Protein AF-A0A6C0CWJ9-F1 (afdb_monomer_lite)

Radius of gyration: 70.92 Å; chains: 1; bounding box: 105×74×209 Å

Structure (mmCIF, N/CA/C/O backbone):
data_AF-A0A6C0CWJ9-F1
#
_entry.id   AF-A0A6C0CWJ9-F1
#
loop_
_atom_site.group_PDB
_atom_site.id
_atom_site.type_symbol
_atom_site.label_atom_id
_atom_site.label_alt_id
_atom_site.label_comp_id
_atom_site.label_asym_id
_atom_site.label_entity_id
_atom_site.label_seq_id
_atom_site.pdbx_PDB_ins_code
_atom_site.Cartn_x
_atom_site.Cartn_y
_atom_site.Cartn_z
_atom_site.occupancy
_atom_site.B_iso_or_equiv
_atom_site.auth_seq_id
_atom_site.auth_comp_id
_atom_site.auth_asym_id
_atom_site.auth_atom_id
_atom_site.pdbx_PDB_model_num
ATOM 1 N N . MET A 1 1 ? -41.988 -23.505 119.953 1.00 40.78 1 MET A N 1
ATOM 2 C CA . MET A 1 1 ? -42.094 -24.886 119.444 1.00 40.78 1 MET A CA 1
ATOM 3 C C . MET A 1 1 ? -41.126 -25.012 118.286 1.00 40.78 1 MET A C 1
ATOM 5 O O . MET A 1 1 ? -41.403 -24.506 117.210 1.00 40.78 1 MET A O 1
ATOM 9 N N . MET A 1 2 ? -39.940 -25.552 118.567 1.00 40.56 2 MET A N 1
ATOM 10 C CA . MET A 1 2 ? -38.937 -25.873 117.555 1.00 40.56 2 MET A CA 1
ATOM 11 C C . MET A 1 2 ? -39.367 -27.177 116.885 1.00 40.56 2 MET A C 1
ATOM 13 O O . MET A 1 2 ? -39.482 -28.200 117.555 1.00 40.56 2 MET A O 1
ATOM 17 N N . SER A 1 3 ? -39.649 -27.116 115.588 1.00 46.84 3 SER A N 1
ATOM 18 C CA . SER A 1 3 ? -39.813 -28.294 114.745 1.00 46.84 3 SER A CA 1
ATOM 19 C C . SER A 1 3 ? -38.454 -28.600 114.134 1.00 46.84 3 SER A C 1
ATOM 21 O O . SER A 1 3 ? -37.963 -27.831 113.310 1.00 46.84 3 SER A O 1
ATOM 23 N N . ASN A 1 4 ? -37.853 -29.699 114.586 1.00 51.69 4 ASN A N 1
ATOM 24 C CA . ASN A 1 4 ? -36.705 -30.341 113.959 1.00 51.69 4 ASN A CA 1
ATOM 25 C C . ASN A 1 4 ? -37.014 -30.592 112.479 1.00 51.69 4 ASN A C 1
ATOM 27 O O . ASN A 1 4 ? -37.866 -31.422 112.167 1.00 51.69 4 ASN A O 1
ATOM 31 N N . VAL A 1 5 ? -36.321 -29.890 111.586 1.00 53.41 5 VAL A N 1
ATOM 32 C CA . VAL A 1 5 ? -36.228 -30.288 110.180 1.00 53.41 5 VAL A CA 1
ATOM 33 C C . VAL A 1 5 ? -35.023 -31.210 110.057 1.00 53.41 5 VAL A C 1
ATOM 35 O O . VAL A 1 5 ? -33.922 -30.907 110.515 1.00 53.41 5 VAL A O 1
ATOM 38 N N . ASN A 1 6 ? -35.315 -32.388 109.525 1.00 50.78 6 ASN A N 1
ATOM 39 C CA . ASN A 1 6 ? -34.470 -33.563 109.445 1.00 50.78 6 ASN A CA 1
ATOM 40 C C . ASN A 1 6 ? -33.263 -33.292 108.535 1.00 50.78 6 ASN A C 1
ATOM 42 O O . ASN A 1 6 ? -33.420 -33.006 107.351 1.00 50.78 6 ASN A O 1
ATOM 46 N N . LEU A 1 7 ? -32.047 -33.438 109.066 1.00 48.44 7 LEU A N 1
ATOM 47 C CA . LEU A 1 7 ? -30.792 -33.295 108.314 1.00 48.44 7 LEU A CA 1
ATOM 48 C C . LEU A 1 7 ? -30.618 -34.373 107.217 1.00 48.44 7 LEU A C 1
ATOM 50 O O . LEU A 1 7 ? -29.673 -34.319 106.437 1.00 48.44 7 LEU A O 1
ATOM 54 N N . THR A 1 8 ? -31.519 -35.356 107.161 1.00 52.19 8 THR A N 1
ATOM 55 C CA . THR A 1 8 ? -31.552 -36.439 106.173 1.00 52.19 8 THR A CA 1
ATOM 56 C C . THR A 1 8 ? -32.168 -36.035 104.831 1.00 52.19 8 THR A C 1
ATOM 58 O O . THR A 1 8 ? -31.840 -36.655 103.831 1.00 52.19 8 THR A O 1
ATOM 61 N N . GLU A 1 9 ? -32.989 -34.981 104.769 1.00 52.16 9 GLU A N 1
ATOM 62 C CA . GLU A 1 9 ? -33.701 -34.584 103.536 1.00 52.16 9 GLU A CA 1
ATOM 63 C C . GLU A 1 9 ? -32.818 -33.751 102.580 1.00 52.16 9 GLU A C 1
ATOM 65 O O . GLU A 1 9 ? -32.933 -33.853 101.366 1.00 52.16 9 GLU A O 1
ATOM 70 N N . LEU A 1 10 ? -31.849 -32.992 103.110 1.00 50.62 10 LEU A N 1
ATOM 71 C CA . LEU A 1 10 ? -30.916 -32.178 102.307 1.00 50.62 10 LEU A CA 1
ATOM 72 C C . LEU A 1 10 ? -29.724 -32.969 101.741 1.00 50.62 10 LEU A C 1
ATOM 74 O O . LEU A 1 10 ? -29.036 -32.490 100.838 1.00 50.62 10 LEU A O 1
ATOM 78 N N . LEU A 1 11 ? -29.451 -34.162 102.279 1.00 51.81 11 LEU A N 1
ATOM 79 C CA . LEU A 1 11 ? -28.431 -35.069 101.743 1.00 51.81 11 LEU A CA 1
ATOM 80 C C . LEU A 1 11 ? -28.966 -35.883 100.553 1.00 51.81 11 LEU A C 1
ATOM 82 O O . LEU A 1 11 ? -28.186 -36.184 99.653 1.00 51.81 11 LEU A O 1
ATOM 86 N N . ASP A 1 12 ? -30.272 -36.165 100.507 1.00 54.12 12 ASP A N 1
ATOM 87 C CA . ASP A 1 12 ? -30.903 -36.935 99.425 1.00 54.12 12 ASP A CA 1
ATOM 88 C C . ASP A 1 12 ? -31.039 -36.131 98.117 1.00 54.12 12 ASP A C 1
ATOM 90 O O . ASP A 1 12 ? -30.756 -36.665 97.043 1.00 54.12 12 ASP A O 1
ATOM 94 N N . ASP A 1 13 ? -31.364 -34.834 98.167 1.00 56.38 13 ASP A N 1
ATOM 95 C CA . ASP A 1 13 ? -31.550 -34.018 96.950 1.00 56.38 13 ASP A CA 1
ATOM 96 C C . ASP A 1 13 ? -30.243 -33.787 96.166 1.00 56.38 13 ASP A C 1
ATOM 98 O O . ASP A 1 13 ? -30.223 -33.881 94.940 1.00 56.38 13 ASP A O 1
ATOM 102 N N . ASN A 1 14 ? -29.114 -33.552 96.847 1.00 62.62 14 ASN A N 1
ATOM 103 C CA . ASN A 1 14 ? -27.813 -33.346 96.187 1.00 62.62 14 ASN A CA 1
ATOM 104 C C . ASN A 1 14 ? -27.261 -34.652 95.585 1.00 62.62 14 ASN A C 1
ATOM 106 O O . ASN A 1 14 ? -26.639 -34.643 94.522 1.00 62.62 14 ASN A O 1
ATOM 110 N N . ILE A 1 15 ? -27.519 -35.789 96.239 1.00 64.69 15 ILE A N 1
ATOM 111 C CA . ILE A 1 15 ? -27.169 -37.106 95.697 1.00 64.69 15 ILE A CA 1
ATOM 112 C C . ILE A 1 15 ? -28.046 -37.410 94.479 1.00 64.69 15 ILE A C 1
ATOM 114 O O . ILE A 1 15 ? -27.528 -37.873 93.468 1.00 64.69 15 ILE A O 1
ATOM 118 N N . THR A 1 16 ? -29.337 -37.080 94.521 1.00 69.56 16 THR A N 1
ATOM 119 C CA . THR A 1 16 ? -30.268 -37.312 93.408 1.00 69.56 16 THR A CA 1
ATOM 120 C C . THR A 1 16 ? -29.918 -36.469 92.177 1.00 69.56 16 THR A C 1
ATOM 122 O O . THR A 1 16 ? -29.904 -36.990 91.065 1.00 69.56 16 THR A O 1
ATOM 125 N N . ASP A 1 17 ? -29.530 -35.203 92.351 1.00 74.56 17 ASP A N 1
ATOM 126 C CA . ASP A 1 17 ? -29.134 -34.320 91.243 1.00 74.56 17 ASP A CA 1
ATOM 127 C C . ASP A 1 17 ? -27.783 -34.720 90.617 1.00 74.56 17 ASP A C 1
ATOM 129 O O . ASP A 1 17 ? -27.596 -34.658 89.397 1.00 74.56 17 ASP A O 1
ATOM 133 N N . GLN A 1 18 ? -26.839 -35.198 91.436 1.00 71.69 18 GLN A N 1
ATOM 134 C CA . GLN A 1 18 ? -25.583 -35.776 90.947 1.00 71.69 18 GLN A CA 1
ATOM 135 C C . GLN A 1 18 ? -25.804 -37.113 90.239 1.00 71.69 18 GLN A C 1
ATOM 137 O O . GLN A 1 18 ? -25.175 -37.361 89.213 1.00 71.69 18 GLN A O 1
ATOM 142 N N . VAL A 1 19 ? -26.717 -37.949 90.738 1.00 74.12 19 VAL A N 1
ATOM 143 C CA . VAL A 1 19 ? -27.118 -39.207 90.094 1.00 74.12 19 VAL A CA 1
ATOM 144 C C . VAL A 1 19 ? -27.840 -38.936 88.774 1.00 74.12 19 VAL A C 1
ATOM 146 O O . VAL A 1 19 ? -27.573 -39.638 87.805 1.00 74.12 19 VAL A O 1
ATOM 149 N N . ASN A 1 20 ? -28.661 -37.888 88.682 1.00 78.12 20 ASN A N 1
ATOM 150 C CA . ASN A 1 20 ? -29.329 -37.492 87.440 1.00 78.12 20 ASN A CA 1
ATOM 151 C C . ASN A 1 20 ? -28.342 -36.937 86.404 1.00 78.12 20 ASN A C 1
ATOM 153 O O . ASN A 1 20 ? -28.367 -37.370 85.255 1.00 78.12 20 ASN A O 1
ATOM 157 N N . LYS A 1 21 ? -27.406 -36.062 86.800 1.00 79.56 21 LYS A N 1
ATOM 158 C CA . LYS A 1 21 ? -26.328 -35.597 85.906 1.00 79.56 21 LYS A CA 1
ATOM 159 C C . LYS A 1 21 ? -25.403 -36.727 85.466 1.00 79.56 21 LYS A C 1
ATOM 161 O O . LYS A 1 21 ? -25.004 -36.770 84.305 1.00 79.56 21 LYS A O 1
ATOM 166 N N . LEU A 1 22 ? -25.065 -37.644 86.372 1.00 75.88 22 LEU A N 1
ATOM 167 C CA . LEU A 1 22 ? -24.271 -38.824 86.042 1.00 75.88 22 LEU A CA 1
ATOM 168 C C . LEU A 1 22 ? -25.053 -39.752 85.107 1.00 75.88 22 LEU A C 1
ATOM 170 O O . LEU A 1 22 ? -24.473 -40.263 84.158 1.00 75.88 22 LEU A O 1
ATOM 174 N N . ALA A 1 23 ? -26.360 -39.926 85.312 1.00 73.69 23 ALA A N 1
ATOM 175 C CA . ALA A 1 23 ? -27.223 -40.696 84.423 1.00 73.69 23 ALA A CA 1
ATOM 176 C C . ALA A 1 23 ? -27.336 -40.052 83.034 1.00 73.69 23 ALA A C 1
ATOM 178 O O . ALA A 1 23 ? -27.263 -40.768 82.043 1.00 73.69 23 ALA A O 1
ATOM 179 N N . GLU A 1 24 ? -27.441 -38.726 82.924 1.00 80.25 24 GLU A N 1
ATOM 180 C CA . GLU A 1 24 ? -27.426 -38.014 81.637 1.00 80.25 24 GLU A CA 1
ATOM 181 C C . GLU A 1 24 ? -26.080 -38.148 80.917 1.00 80.25 24 GLU A C 1
ATOM 183 O O . GLU A 1 24 ? -26.056 -38.450 79.725 1.00 80.25 24 GLU A O 1
ATOM 188 N N . GLN A 1 25 ? -24.962 -37.999 81.630 1.00 79.81 25 GLN A N 1
ATOM 189 C CA . GLN A 1 25 ? -23.620 -38.179 81.064 1.00 79.81 25 GLN A CA 1
ATOM 190 C C . GLN A 1 25 ? -23.346 -39.631 80.663 1.00 79.81 25 GLN A C 1
ATOM 192 O O . GLN A 1 25 ? -22.751 -39.882 79.619 1.00 79.81 25 GLN A O 1
ATOM 197 N N . VAL A 1 26 ? -23.798 -40.600 81.462 1.00 77.81 26 VAL A N 1
ATOM 198 C CA . VAL A 1 26 ? -23.690 -42.031 81.156 1.00 77.81 26 VAL A CA 1
ATOM 199 C C . VAL A 1 26 ? -24.586 -42.382 79.974 1.00 77.81 26 VAL A C 1
ATOM 201 O O . VAL A 1 26 ? -24.133 -43.091 79.085 1.00 77.81 26 VAL A O 1
ATOM 204 N N . ASN A 1 27 ? -25.803 -41.839 79.897 1.00 75.38 27 ASN A N 1
ATOM 205 C CA . ASN A 1 27 ? -26.703 -42.041 78.763 1.00 75.38 27 ASN A CA 1
ATOM 206 C C . ASN A 1 27 ? -26.176 -41.382 77.482 1.00 75.38 27 ASN A C 1
ATOM 208 O O . ASN A 1 27 ? -26.288 -41.991 76.420 1.00 75.38 27 ASN A O 1
ATOM 212 N N . SER A 1 28 ? -25.553 -40.199 77.553 1.00 78.19 28 SER A N 1
ATOM 213 C CA . SER A 1 28 ? -24.919 -39.582 76.380 1.00 78.19 28 SER A CA 1
ATOM 214 C C . SER A 1 28 ? -23.668 -40.355 75.955 1.00 78.19 28 SER A C 1
ATOM 216 O O . SER A 1 28 ? -23.500 -40.632 74.774 1.00 78.19 28 SER A O 1
ATOM 218 N N . ALA A 1 29 ? -22.837 -40.805 76.900 1.00 74.81 29 ALA A N 1
ATOM 219 C CA . ALA A 1 29 ? -21.653 -41.612 76.609 1.00 74.81 29 ALA A CA 1
ATOM 220 C C . ALA A 1 29 ? -22.007 -43.010 76.069 1.00 74.81 29 ALA A C 1
ATOM 222 O O . ALA A 1 29 ? -21.316 -43.522 75.186 1.00 74.81 29 ALA A O 1
ATOM 223 N N . LEU A 1 30 ? -23.092 -43.627 76.555 1.00 72.94 30 LEU A N 1
ATOM 224 C CA . LEU A 1 30 ? -23.648 -44.872 76.015 1.00 72.94 30 LEU A CA 1
ATOM 225 C C . LEU A 1 30 ? -24.247 -44.659 74.628 1.00 72.94 30 LEU A C 1
ATOM 227 O O . LEU A 1 30 ? -24.048 -45.515 73.773 1.00 72.94 30 LEU A O 1
ATOM 231 N N . ALA A 1 31 ? -24.927 -43.538 74.379 1.00 71.00 31 ALA A N 1
ATOM 232 C CA . ALA A 1 31 ? -25.442 -43.197 73.056 1.00 71.00 31 ALA A CA 1
ATOM 233 C C . ALA A 1 31 ? -24.305 -42.963 72.046 1.00 71.00 31 ALA A C 1
ATOM 235 O O . ALA A 1 31 ? -24.347 -43.523 70.952 1.00 71.00 31 ALA A O 1
ATOM 236 N N . ASP A 1 32 ? -23.255 -42.233 72.429 1.00 71.44 32 ASP A N 1
ATOM 237 C CA . ASP A 1 32 ? -22.073 -41.991 71.592 1.00 71.44 32 ASP A CA 1
ATOM 238 C C . ASP A 1 32 ? -21.279 -43.281 71.336 1.00 71.44 32 ASP A C 1
ATOM 240 O O . ASP A 1 32 ? -20.857 -43.553 70.209 1.00 71.44 32 ASP A O 1
ATOM 244 N N . SER A 1 33 ? -21.139 -44.135 72.355 1.00 66.38 33 SER A N 1
ATOM 245 C CA . SER A 1 33 ? -20.480 -45.441 72.224 1.00 66.38 33 SER A CA 1
ATOM 246 C C . SER A 1 33 ? -21.302 -46.407 71.370 1.00 66.38 33 SER A C 1
ATOM 248 O O . SER A 1 33 ? -20.749 -47.073 70.498 1.00 66.38 33 SER A O 1
ATOM 250 N N . ALA A 1 34 ? -22.624 -46.460 71.561 1.00 65.94 34 ALA A N 1
ATOM 251 C CA . ALA A 1 34 ? -23.531 -47.276 70.757 1.00 65.94 34 ALA A CA 1
ATOM 252 C C . ALA A 1 34 ? -23.560 -46.813 69.295 1.00 65.94 34 ALA A C 1
ATOM 254 O O . ALA A 1 34 ? -23.553 -47.660 68.402 1.00 65.94 34 ALA A O 1
ATOM 255 N N . LYS A 1 35 ? -23.519 -45.497 69.040 1.00 65.75 35 LYS A N 1
ATOM 256 C CA . LYS A 1 35 ? -23.424 -44.904 67.697 1.00 65.75 35 LYS A CA 1
ATOM 257 C C . LYS A 1 35 ? -22.083 -45.235 67.032 1.00 65.75 35 LYS A C 1
ATOM 259 O O . LYS A 1 35 ? -22.070 -45.636 65.874 1.00 65.75 35 LYS A O 1
ATOM 264 N N . SER A 1 36 ? -20.973 -45.186 67.771 1.00 61.97 36 SER A N 1
ATOM 265 C CA . SER A 1 36 ? -19.642 -45.588 67.281 1.00 61.97 36 SER A CA 1
ATOM 266 C C . SER A 1 36 ? -19.525 -47.100 67.009 1.00 61.97 36 SER A C 1
ATOM 268 O O . SER A 1 36 ? -18.864 -47.516 66.063 1.00 61.97 36 SER A O 1
ATOM 270 N N . LEU A 1 37 ? -20.222 -47.935 67.789 1.00 63.72 37 LEU A N 1
ATOM 271 C CA . LEU A 1 37 ? -20.277 -49.393 67.604 1.00 63.72 37 LEU A CA 1
ATOM 272 C C . LEU A 1 37 ? -21.208 -49.836 66.459 1.00 63.72 37 LEU A C 1
ATOM 274 O O . LEU A 1 37 ? -20.989 -50.898 65.880 1.00 63.72 37 LEU A O 1
ATOM 278 N N . THR A 1 38 ? -22.234 -49.046 66.120 1.00 69.44 38 THR A N 1
ATOM 279 C CA . THR A 1 38 ? -23.159 -49.330 65.000 1.00 69.44 38 THR A CA 1
ATOM 280 C C . THR A 1 38 ? -22.720 -48.718 63.668 1.00 69.44 38 THR A C 1
ATOM 282 O O . THR A 1 38 ? -23.120 -49.209 62.614 1.00 69.44 38 THR A O 1
ATOM 285 N N . CYS A 1 39 ? -21.879 -47.684 63.693 1.00 69.38 39 CYS A N 1
ATOM 286 C CA . CYS A 1 39 ? -21.414 -46.937 62.525 1.00 69.38 39 CYS A CA 1
ATOM 287 C C . CYS A 1 39 ? -19.887 -47.092 62.397 1.00 69.38 39 CYS A C 1
ATOM 289 O O . CYS A 1 39 ? -19.123 -46.445 63.111 1.00 69.38 39 CYS A O 1
ATOM 291 N N . GLY A 1 40 ? -19.438 -47.977 61.496 1.00 80.75 40 GLY A N 1
ATOM 292 C CA . GLY A 1 40 ? -18.013 -48.201 61.212 1.00 80.75 40 GLY A CA 1
ATOM 293 C C . GLY A 1 40 ? -17.295 -46.975 60.605 1.00 80.75 40 GLY A C 1
ATOM 294 O O . GLY A 1 40 ? -17.936 -45.956 60.340 1.00 80.75 40 GLY A O 1
ATOM 295 N N . PRO A 1 41 ? -15.977 -47.058 60.331 1.00 81.00 41 PRO A N 1
ATOM 296 C CA . PRO A 1 41 ? -15.164 -45.918 59.879 1.00 81.00 41 PRO A CA 1
ATOM 297 C C . PRO A 1 41 ? -15.697 -45.234 58.609 1.00 81.00 41 PRO A C 1
ATOM 299 O O . PRO A 1 41 ? -15.658 -44.009 58.509 1.00 81.00 41 PRO A O 1
ATOM 302 N N . ASP A 1 42 ? -16.278 -45.994 57.679 1.00 82.94 42 ASP A N 1
ATOM 303 C CA . ASP A 1 42 ? -16.886 -45.442 56.461 1.00 82.94 42 ASP A CA 1
ATOM 304 C C . ASP A 1 42 ? -18.148 -44.616 56.751 1.00 82.94 42 ASP A C 1
ATOM 306 O O . ASP A 1 42 ? -18.395 -43.591 56.118 1.00 82.94 42 ASP A O 1
ATOM 310 N N . CYS A 1 43 ? -18.939 -45.036 57.737 1.00 85.25 43 CYS A N 1
ATOM 311 C CA . CYS A 1 43 ? -20.161 -44.351 58.141 1.00 85.25 43 CYS A CA 1
ATOM 312 C C . CYS A 1 43 ? -19.837 -43.034 58.877 1.00 85.25 43 CYS A C 1
ATOM 314 O O . CYS A 1 43 ? -20.433 -42.001 58.575 1.00 85.25 43 CYS A O 1
ATOM 316 N N . GLN A 1 44 ? -18.804 -43.022 59.728 1.00 82.25 44 GLN A N 1
ATOM 317 C CA . GLN A 1 44 ? -18.290 -41.792 60.352 1.00 82.25 44 GLN A CA 1
ATOM 318 C C . GLN A 1 44 ? -17.708 -40.819 59.312 1.00 82.25 44 GLN A C 1
ATOM 320 O O . GLN A 1 44 ? -17.930 -39.609 59.385 1.00 82.25 44 GLN A O 1
ATOM 325 N N . ALA A 1 45 ? -17.004 -41.334 58.297 1.00 86.00 45 ALA A N 1
ATOM 326 C CA . ALA A 1 45 ? -16.516 -40.520 57.186 1.00 86.00 45 ALA A CA 1
ATOM 327 C C . ALA A 1 45 ? -17.668 -39.896 56.377 1.00 86.00 45 ALA A C 1
ATOM 329 O O . ALA A 1 45 ? -17.596 -38.721 56.017 1.00 86.00 45 ALA A O 1
ATOM 330 N N . GLN A 1 46 ? -18.752 -40.639 56.130 1.00 88.06 46 GLN A N 1
ATOM 331 C CA . GLN A 1 46 ? -19.941 -40.111 55.457 1.00 88.06 46 GLN A CA 1
ATOM 332 C C . GLN A 1 46 ? -20.667 -39.043 56.283 1.00 88.06 46 GLN A C 1
ATOM 334 O O . GLN A 1 46 ? -21.050 -38.019 55.718 1.00 88.06 46 GLN A O 1
ATOM 339 N N . GLU A 1 47 ? -20.818 -39.227 57.596 1.00 88.81 47 GLU A N 1
ATOM 340 C CA . GLU A 1 47 ? -21.407 -38.214 58.487 1.00 88.81 47 GLU A CA 1
ATOM 341 C C . GLU A 1 47 ? -20.576 -36.920 58.477 1.00 88.81 47 GLU A C 1
ATOM 343 O O . GLU A 1 47 ? -21.125 -35.824 58.330 1.00 88.81 47 GLU A O 1
ATOM 348 N N . ASN A 1 48 ? -19.245 -37.042 58.507 1.00 90.75 48 ASN A N 1
ATOM 349 C CA . ASN A 1 48 ? -18.334 -35.904 58.373 1.00 90.75 48 ASN A CA 1
ATOM 350 C C . ASN A 1 48 ? -18.474 -35.203 57.013 1.00 90.75 48 ASN A C 1
ATOM 352 O O . ASN A 1 48 ? -18.543 -33.976 56.960 1.00 90.75 48 ASN A O 1
ATOM 356 N N . ILE A 1 49 ? -18.566 -35.954 55.911 1.00 92.94 49 ILE A N 1
ATOM 357 C CA . ILE A 1 49 ? -18.770 -35.386 54.569 1.00 92.94 49 ILE A CA 1
ATOM 358 C C . ILE A 1 49 ? -20.108 -34.644 54.481 1.00 92.94 49 ILE A C 1
ATOM 360 O O . ILE A 1 49 ? -20.147 -33.535 53.950 1.00 92.94 49 ILE A O 1
ATOM 364 N N . GLN A 1 50 ? -21.198 -35.211 55.005 1.00 94.12 50 GLN A N 1
ATOM 365 C CA . GLN A 1 50 ? -22.505 -34.543 55.005 1.00 94.12 50 GLN A CA 1
ATOM 366 C C . GLN A 1 50 ? -22.498 -33.288 55.875 1.00 94.12 50 GLN A C 1
ATOM 368 O O . GLN A 1 50 ? -23.037 -32.262 55.468 1.00 94.12 50 GLN A O 1
ATOM 373 N N . THR A 1 51 ? -21.826 -33.336 57.026 1.00 95.50 51 THR A N 1
ATOM 374 C CA . THR A 1 51 ? -21.662 -32.175 57.910 1.00 95.50 51 THR A CA 1
ATOM 375 C C . THR A 1 51 ? -20.899 -31.053 57.206 1.00 95.50 51 THR A C 1
ATOM 377 O O . THR A 1 51 ? -21.365 -29.917 57.167 1.00 95.50 51 THR A O 1
ATOM 380 N N . LEU A 1 52 ? -19.763 -31.362 56.573 1.00 96.50 52 LEU A N 1
ATOM 381 C CA . LEU A 1 52 ? -18.979 -30.385 55.809 1.00 96.50 52 LEU A CA 1
ATOM 382 C C . LEU A 1 52 ? -19.753 -29.834 54.608 1.00 96.50 52 LEU A C 1
ATOM 384 O O . LEU A 1 52 ? -19.690 -28.638 54.328 1.00 96.50 52 LEU A O 1
ATOM 388 N N . LYS A 1 53 ? -20.515 -30.688 53.918 1.00 96.69 53 LYS A N 1
ATOM 389 C CA . LYS A 1 53 ? -21.405 -30.272 52.832 1.00 96.69 53 LYS A CA 1
ATOM 390 C C . LYS A 1 53 ? -22.478 -29.310 53.334 1.00 96.69 53 LYS A C 1
ATOM 392 O O . LYS A 1 53 ? -22.726 -28.307 52.674 1.00 96.69 53 LYS A O 1
ATOM 397 N N . GLN A 1 54 ? -23.087 -29.585 54.483 1.00 96.06 54 GLN A N 1
ATOM 398 C CA . GLN A 1 54 ? -24.087 -28.700 55.067 1.00 96.06 54 GLN A CA 1
ATOM 399 C C . GLN A 1 54 ? -23.474 -27.348 55.444 1.00 96.06 54 GLN A C 1
ATOM 401 O O . GLN A 1 54 ? -24.009 -26.322 55.050 1.00 96.06 54 GLN A O 1
ATOM 406 N N . ILE A 1 55 ? -22.301 -27.339 56.088 1.00 97.56 55 ILE A N 1
ATOM 407 C CA . ILE A 1 55 ? -21.564 -26.103 56.405 1.00 97.56 55 ILE A CA 1
ATOM 408 C C . ILE A 1 55 ? -21.269 -25.293 55.136 1.00 97.56 55 ILE A C 1
ATOM 410 O O . ILE A 1 55 ? -21.426 -24.073 55.130 1.00 97.56 55 ILE A O 1
ATOM 414 N N . TYR A 1 56 ? -20.853 -25.955 54.053 1.00 97.69 56 TYR A N 1
ATOM 415 C CA . TYR A 1 56 ? -20.612 -25.302 52.767 1.00 97.69 56 TYR A CA 1
ATOM 416 C C . TYR A 1 56 ? -21.889 -24.678 52.187 1.00 97.69 56 TYR A C 1
ATOM 418 O O . TYR A 1 56 ? -21.873 -23.508 51.810 1.00 97.69 56 TYR A O 1
ATOM 426 N N . LEU A 1 57 ? -22.996 -25.425 52.161 1.00 97.12 57 LEU A N 1
ATOM 427 C CA . LEU A 1 57 ? -24.285 -24.933 51.666 1.00 97.12 57 LEU A CA 1
ATOM 428 C C . LEU A 1 57 ? -24.819 -23.777 52.522 1.00 97.12 57 LEU A C 1
ATOM 430 O O . LEU A 1 57 ? -25.334 -22.799 51.985 1.00 97.12 57 LEU A O 1
ATOM 434 N N . ASP A 1 58 ? -24.650 -23.848 53.841 1.00 96.69 58 ASP A N 1
ATOM 435 C CA . ASP A 1 58 ? -25.027 -22.777 54.762 1.00 96.69 58 ASP A CA 1
ATOM 436 C C . ASP A 1 58 ? -24.162 -21.530 54.541 1.00 96.69 58 ASP A C 1
ATOM 438 O O . ASP A 1 58 ? -24.663 -20.405 54.582 1.00 96.69 58 ASP A O 1
ATOM 442 N N . ALA A 1 59 ? -22.864 -21.700 54.275 1.00 97.12 59 ALA A N 1
ATOM 443 C CA . ALA A 1 59 ? -21.967 -20.601 53.931 1.00 97.12 59 ALA A CA 1
ATOM 444 C C . ALA A 1 59 ? -22.344 -19.956 52.586 1.00 97.12 59 ALA A C 1
ATOM 446 O O . ALA A 1 59 ? -22.373 -18.729 52.485 1.00 97.12 59 ALA A O 1
ATOM 447 N N . GLU A 1 60 ? -22.691 -20.756 51.578 1.00 95.12 60 GLU A N 1
ATOM 448 C CA . GLU A 1 60 ? -23.174 -20.280 50.279 1.00 95.12 60 GLU A CA 1
ATOM 449 C C . GLU A 1 60 ? -24.500 -19.518 50.419 1.00 95.12 60 GLU A C 1
ATOM 451 O O . GLU A 1 60 ? -24.639 -18.399 49.917 1.00 95.12 60 GLU A O 1
ATOM 456 N N . LEU A 1 61 ? -25.447 -20.060 51.187 1.00 96.44 61 LEU A N 1
ATOM 457 C CA . LEU A 1 61 ? -26.715 -19.400 51.490 1.00 96.44 61 LEU A CA 1
ATOM 458 C C . LEU A 1 61 ? -26.503 -18.100 52.276 1.00 96.44 61 LEU A C 1
ATOM 460 O O . LEU A 1 61 ? -27.162 -17.089 52.017 1.00 96.44 61 LEU A O 1
ATOM 464 N N . ASN A 1 62 ? -25.575 -18.086 53.232 1.00 96.38 62 ASN A N 1
ATOM 465 C CA . ASN A 1 62 ? -25.213 -16.871 53.955 1.00 96.38 62 ASN A CA 1
ATOM 466 C C . ASN A 1 62 ? -24.612 -15.825 53.017 1.00 96.38 62 ASN A C 1
ATOM 468 O O . ASN A 1 62 ? -24.974 -14.658 53.127 1.00 96.38 62 ASN A O 1
ATOM 472 N N . LEU A 1 63 ? -23.775 -16.220 52.058 1.00 96.62 63 LEU A N 1
ATOM 473 C CA . LEU A 1 63 ? -23.218 -15.310 51.057 1.00 96.62 63 LEU A CA 1
ATOM 474 C C . LEU A 1 63 ? -24.312 -14.714 50.157 1.00 96.62 63 LEU A C 1
ATOM 476 O O . LEU A 1 63 ? -24.290 -13.515 49.881 1.00 96.62 63 LEU A O 1
ATOM 480 N N . GLN A 1 64 ? -25.308 -15.511 49.767 1.00 95.12 64 GLN A N 1
ATOM 481 C CA . GLN A 1 64 ? -26.452 -15.043 48.977 1.00 95.12 64 GLN A CA 1
ATOM 482 C C . GLN A 1 64 ? -27.409 -14.143 49.780 1.00 95.12 64 GLN A C 1
ATOM 484 O O . GLN A 1 64 ? -27.947 -13.171 49.249 1.00 95.12 64 GLN A O 1
ATOM 489 N N . THR A 1 65 ? -27.630 -14.438 51.065 1.00 96.06 65 THR A N 1
ATOM 490 C CA . THR A 1 65 ? -28.597 -13.707 51.908 1.00 96.06 65 THR A CA 1
ATOM 491 C C . THR A 1 65 ? -28.001 -12.500 52.633 1.00 96.06 65 THR A C 1
ATOM 493 O O . THR A 1 65 ? -28.746 -11.580 52.987 1.00 96.06 65 THR A O 1
ATOM 496 N N . ALA A 1 66 ? -26.681 -12.459 52.840 1.00 97.69 66 ALA A N 1
ATOM 497 C CA . ALA A 1 66 ? -25.989 -11.380 53.543 1.00 97.69 66 ALA A CA 1
ATOM 498 C C . ALA A 1 66 ? -26.265 -9.978 52.964 1.00 97.69 66 ALA A C 1
ATOM 500 O O . ALA A 1 66 ? -26.564 -9.089 53.762 1.00 97.69 66 ALA A O 1
ATOM 501 N N . PRO A 1 67 ? -26.261 -9.744 51.634 1.00 96.81 67 PRO A N 1
ATOM 502 C CA . PRO A 1 67 ? -26.556 -8.423 51.070 1.00 96.81 67 PRO A CA 1
ATOM 503 C C . PRO A 1 67 ? -27.959 -7.923 51.424 1.00 96.81 67 PRO A C 1
ATOM 505 O O . PRO A 1 67 ? -28.143 -6.760 51.775 1.00 96.81 67 PRO A O 1
ATOM 508 N N . THR A 1 68 ? -28.949 -8.817 51.391 1.00 96.50 68 THR A N 1
ATOM 509 C CA . THR A 1 68 ? -30.336 -8.479 51.732 1.00 96.50 68 THR A CA 1
ATOM 510 C C . THR A 1 68 ? -30.468 -8.174 53.220 1.00 96.50 68 THR A C 1
ATOM 512 O O . THR A 1 68 ? -31.058 -7.159 53.587 1.00 96.50 68 THR A O 1
ATOM 515 N N . LYS A 1 69 ? -29.867 -9.005 54.088 1.00 96.50 69 LYS A N 1
ATOM 516 C CA . LYS A 1 69 ? -29.836 -8.761 55.541 1.00 96.50 69 LYS A CA 1
ATOM 517 C C . LYS A 1 69 ? -29.171 -7.420 55.863 1.00 96.50 69 LYS A C 1
ATOM 519 O O . LYS A 1 69 ? -29.700 -6.661 56.672 1.00 96.50 69 LYS A O 1
ATOM 524 N N . LEU A 1 70 ? -28.058 -7.109 55.197 1.00 96.94 70 LEU A N 1
ATOM 525 C CA . LEU A 1 70 ? -27.353 -5.838 55.340 1.00 96.94 70 LEU A CA 1
ATOM 526 C C . LEU A 1 70 ? -28.215 -4.655 54.884 1.00 96.94 70 LEU A C 1
ATOM 528 O O . LEU A 1 70 ? -28.308 -3.674 55.609 1.00 96.94 70 LEU A O 1
ATOM 532 N N . SER A 1 71 ? -28.889 -4.758 53.736 1.00 95.81 71 SER A N 1
ATOM 533 C CA . SER A 1 71 ? -29.762 -3.696 53.218 1.00 95.81 71 SER A CA 1
ATOM 534 C C . SER A 1 71 ? -30.949 -3.406 54.143 1.00 95.81 71 SER A C 1
ATOM 536 O O . SER A 1 71 ? -31.284 -2.246 54.381 1.00 95.81 71 SER A O 1
ATOM 538 N N . VAL A 1 72 ? -31.563 -4.446 54.718 1.00 97.25 72 VAL A N 1
ATOM 539 C CA . VAL A 1 72 ? -32.642 -4.285 55.706 1.00 97.25 72 VAL A CA 1
ATOM 540 C C . VAL A 1 72 ? -32.117 -3.639 56.990 1.00 97.25 72 VAL A C 1
ATOM 542 O O . VAL A 1 72 ? -32.750 -2.722 57.512 1.00 97.25 72 VAL A O 1
ATOM 545 N N . ALA A 1 73 ? -30.957 -4.079 57.487 1.00 97.75 73 ALA A N 1
ATOM 546 C CA . ALA A 1 73 ? -30.326 -3.489 58.667 1.00 97.75 73 ALA A CA 1
ATOM 547 C C . ALA A 1 73 ? -29.954 -2.012 58.442 1.00 97.75 73 ALA A C 1
ATOM 549 O O . ALA A 1 73 ? -30.248 -1.178 59.295 1.00 97.75 73 ALA A O 1
ATOM 550 N N . GLU A 1 74 ? -29.381 -1.682 57.280 1.00 96.88 74 GLU A N 1
ATOM 551 C CA . GLU A 1 74 ? -29.059 -0.316 56.851 1.00 96.88 74 GLU A CA 1
ATOM 552 C C . GLU A 1 74 ? -30.318 0.558 56.818 1.00 96.88 74 GLU A C 1
ATOM 554 O O . GLU A 1 74 ? -30.343 1.628 57.426 1.00 96.88 74 GLU A O 1
ATOM 559 N N . LYS A 1 75 ? -31.395 0.081 56.181 1.00 97.38 75 LYS A N 1
ATOM 560 C CA . LYS A 1 75 ? -32.680 0.791 56.135 1.00 97.38 75 LYS A CA 1
ATOM 561 C C . LYS A 1 75 ? -33.223 1.069 57.536 1.00 97.38 75 LYS A C 1
ATOM 563 O O . LYS A 1 75 ? -33.587 2.203 57.829 1.00 97.38 75 LYS A O 1
ATOM 568 N N . ASN A 1 76 ? -33.277 0.056 58.400 1.00 97.88 76 ASN A N 1
ATOM 569 C CA . ASN A 1 76 ? -33.797 0.207 59.761 1.00 97.88 76 ASN A CA 1
ATOM 570 C C . ASN A 1 76 ? -32.951 1.192 60.580 1.00 97.88 76 ASN A C 1
ATOM 572 O O . ASN A 1 76 ? -33.501 2.034 61.288 1.00 97.88 76 ASN A O 1
ATOM 576 N N . TYR A 1 77 ? -31.625 1.121 60.448 1.00 98.12 77 TYR A N 1
ATOM 577 C CA . TYR A 1 77 ? -30.703 2.048 61.097 1.00 98.12 77 TYR A CA 1
ATOM 578 C C . TYR A 1 77 ? -30.936 3.496 60.643 1.00 98.12 77 TYR A C 1
ATOM 580 O O . TYR A 1 77 ? -31.118 4.380 61.483 1.00 98.12 77 TYR A O 1
ATOM 588 N N . LEU A 1 78 ? -31.011 3.741 59.333 1.00 97.19 78 LEU A N 1
ATOM 589 C CA . LEU A 1 78 ? -31.244 5.076 58.776 1.00 97.19 78 LEU A CA 1
ATOM 590 C C . LEU A 1 78 ? -32.621 5.631 59.160 1.00 97.19 78 LEU A C 1
ATOM 592 O O . LEU A 1 78 ? -32.711 6.776 59.590 1.00 97.19 78 LEU A O 1
ATOM 596 N N . LEU A 1 79 ? -33.677 4.813 59.105 1.00 97.56 79 LEU A N 1
ATOM 597 C CA . LEU A 1 79 ? -35.015 5.225 59.542 1.00 97.56 79 LEU A CA 1
ATOM 598 C C . LEU A 1 79 ? -35.047 5.589 61.032 1.00 97.56 79 LEU A C 1
ATOM 600 O O . LEU A 1 79 ? -35.693 6.564 61.405 1.00 97.56 79 LEU A O 1
ATOM 604 N N . SER A 1 80 ? -34.328 4.845 61.881 1.00 97.62 80 SER A N 1
ATOM 605 C CA . SER A 1 80 ? -34.267 5.124 63.324 1.00 97.62 80 SER A CA 1
ATOM 606 C C . SER A 1 80 ? -33.468 6.381 63.681 1.00 97.62 80 SER A C 1
ATOM 608 O O . SER A 1 80 ? -33.739 7.004 64.703 1.00 97.62 80 SER A O 1
ATOM 610 N N . THR A 1 81 ? -32.488 6.752 62.854 1.00 97.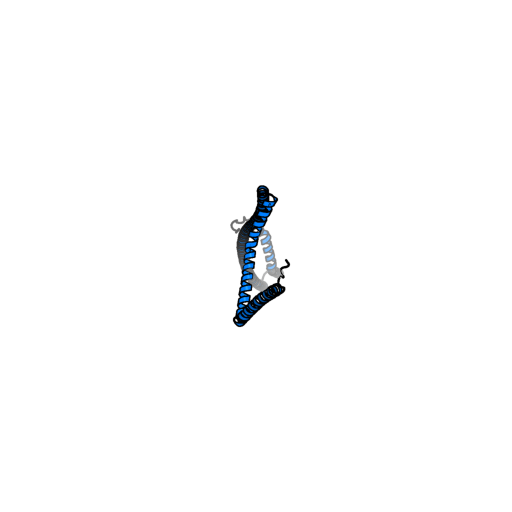75 81 THR A N 1
ATOM 611 C CA . THR A 1 81 ? -31.563 7.863 63.129 1.00 97.75 81 THR A CA 1
ATOM 612 C C . THR A 1 81 ? -31.978 9.168 62.455 1.00 97.75 81 THR A C 1
ATOM 614 O O . THR A 1 81 ? -31.794 10.230 63.042 1.00 97.75 81 THR A O 1
ATOM 617 N N . LEU A 1 82 ? -32.539 9.097 61.244 1.00 96.44 82 LEU A N 1
ATOM 618 C CA . LEU A 1 82 ? -32.833 10.253 60.390 1.00 96.44 82 LEU A CA 1
ATOM 619 C C . LEU A 1 82 ? -34.328 10.419 60.063 1.00 96.44 82 LEU A C 1
ATOM 621 O O . LEU A 1 82 ? -34.717 11.461 59.541 1.00 96.44 82 LEU A O 1
ATOM 625 N N . GLY A 1 83 ? -35.167 9.417 60.349 1.00 97.44 83 GLY A N 1
ATOM 626 C CA . GLY A 1 83 ? -36.574 9.393 59.937 1.00 97.44 83 GLY A CA 1
ATOM 627 C C . GLY A 1 83 ? -36.776 9.039 58.456 1.00 97.44 83 GLY A C 1
ATOM 628 O O . GLY A 1 83 ? -35.830 8.705 57.741 1.00 97.44 83 GLY A O 1
ATOM 629 N N . GLU A 1 84 ? -38.030 9.083 57.990 1.00 96.06 84 GLU A N 1
ATOM 630 C CA . GLU A 1 84 ? -38.391 8.736 56.603 1.00 96.06 84 GLU A CA 1
ATOM 631 C C . GLU A 1 84 ? -37.806 9.713 55.576 1.00 96.06 84 GLU A C 1
ATOM 633 O O . GLU A 1 84 ? -37.223 9.269 54.585 1.00 96.06 84 GLU A O 1
ATOM 638 N N . ASP A 1 85 ? -37.894 11.019 55.841 1.00 97.00 85 ASP A N 1
ATOM 639 C CA . ASP A 1 85 ? -37.390 12.058 54.936 1.00 97.00 85 ASP A CA 1
ATOM 640 C C . ASP A 1 85 ? -35.871 11.939 54.750 1.00 97.00 85 ASP A C 1
ATOM 642 O O . ASP A 1 85 ? -35.377 11.849 53.626 1.00 97.00 85 ASP A O 1
ATOM 646 N N . GLY A 1 86 ? -35.122 11.818 55.853 1.00 96.69 86 GLY A N 1
ATOM 647 C CA . GLY A 1 86 ? -33.668 11.670 55.796 1.00 96.69 86 GLY A CA 1
ATOM 648 C C . GLY A 1 86 ? -33.216 10.366 55.129 1.00 96.69 86 GLY A C 1
ATOM 649 O O . GLY A 1 86 ? -32.203 10.350 54.426 1.00 96.69 86 GLY A O 1
ATOM 650 N N . TYR A 1 87 ? -33.978 9.276 55.280 1.00 96.31 87 TYR A N 1
ATOM 651 C CA . TYR A 1 87 ? -33.744 8.044 54.522 1.00 96.31 87 TYR A CA 1
ATOM 652 C C . TYR A 1 87 ? -33.971 8.250 53.017 1.00 96.31 87 TYR A C 1
ATOM 654 O O . TYR A 1 87 ? -33.138 7.827 52.210 1.00 96.31 87 TYR A O 1
ATOM 662 N N . SER A 1 88 ? -35.063 8.913 52.629 1.00 97.31 88 SER A N 1
ATOM 663 C CA . SER A 1 88 ? -35.371 9.217 51.227 1.00 97.31 88 SER A CA 1
ATOM 664 C C . SER A 1 88 ? -34.276 10.069 50.573 1.00 97.31 88 SER A C 1
ATOM 666 O O . SER A 1 88 ? -33.807 9.742 49.477 1.00 97.31 88 SER A O 1
ATOM 668 N N . ASP A 1 89 ? -33.797 11.102 51.266 1.00 97.81 89 ASP A N 1
ATOM 669 C CA . ASP A 1 89 ? -32.719 11.976 50.793 1.00 97.81 89 ASP A CA 1
ATOM 670 C C . ASP A 1 89 ? -31.389 11.223 50.642 1.00 97.81 89 ASP A C 1
ATOM 672 O O . ASP A 1 89 ? -30.693 11.359 49.625 1.00 97.81 89 ASP A O 1
ATOM 676 N N . TYR A 1 90 ? -31.051 10.367 51.615 1.00 96.62 90 TYR A N 1
ATOM 677 C CA . TYR A 1 90 ? -29.868 9.508 51.548 1.00 96.62 90 TYR A CA 1
ATOM 678 C C . TYR A 1 90 ? -29.922 8.572 50.335 1.00 96.62 90 TYR A C 1
ATOM 680 O O . TYR A 1 90 ? -28.958 8.485 49.567 1.00 96.62 90 TYR A O 1
ATOM 688 N N . MET A 1 91 ? -31.056 7.897 50.122 1.00 96.06 91 MET A N 1
ATOM 689 C CA . MET A 1 91 ? -31.232 6.981 48.994 1.00 96.06 91 MET A CA 1
ATOM 690 C C . MET A 1 91 ? -31.200 7.716 47.654 1.00 96.06 91 MET A C 1
ATOM 692 O O . MET A 1 91 ? -30.547 7.248 46.722 1.00 96.06 91 MET A O 1
ATOM 696 N N . THR A 1 92 ? -31.840 8.882 47.564 1.00 97.19 92 THR A N 1
ATOM 697 C CA . THR A 1 92 ? -31.813 9.734 46.366 1.00 97.19 92 THR A CA 1
ATOM 698 C C . THR A 1 92 ? -30.385 10.144 46.024 1.00 97.19 92 THR A C 1
ATOM 700 O O . THR A 1 92 ? -29.958 10.008 44.878 1.00 97.19 92 THR A O 1
ATOM 703 N N . THR A 1 93 ? -29.602 10.553 47.024 1.00 97.69 93 THR A N 1
ATOM 704 C CA . THR A 1 93 ? -28.189 10.910 46.844 1.00 97.69 93 THR A CA 1
ATOM 705 C C . THR A 1 93 ? -27.362 9.704 46.401 1.00 97.69 93 THR A C 1
ATOM 707 O O . THR A 1 93 ? -26.612 9.788 45.427 1.00 97.69 93 THR A O 1
ATOM 710 N N . ARG A 1 94 ? -27.520 8.554 47.069 1.00 95.81 94 ARG A N 1
ATOM 711 C CA . ARG A 1 94 ? -26.808 7.310 46.739 1.00 95.81 94 ARG A CA 1
ATOM 712 C C . ARG A 1 94 ? -27.093 6.864 45.308 1.00 95.81 94 ARG A C 1
ATOM 714 O O . ARG A 1 94 ? -26.155 6.562 44.568 1.00 95.81 94 ARG A O 1
ATOM 721 N N . TYR A 1 95 ? -28.361 6.839 44.906 1.00 97.06 95 TYR A N 1
ATOM 722 C CA . TYR A 1 95 ? -28.742 6.467 43.547 1.00 97.06 95 TYR A CA 1
ATOM 723 C C . TYR A 1 95 ? -28.328 7.515 42.521 1.00 97.06 95 TYR A C 1
ATOM 725 O O . TYR A 1 95 ? -27.907 7.133 41.435 1.00 97.06 95 TYR A O 1
ATOM 733 N N . GLY A 1 96 ? -28.349 8.804 42.864 1.00 97.94 96 GLY A N 1
ATOM 734 C CA . GLY A 1 96 ? -27.803 9.863 42.017 1.00 97.94 96 GLY A CA 1
ATOM 735 C C . GLY A 1 96 ? -26.315 9.655 41.724 1.00 97.94 96 GLY A C 1
ATOM 736 O O . GLY A 1 96 ? -25.902 9.691 40.567 1.00 97.94 96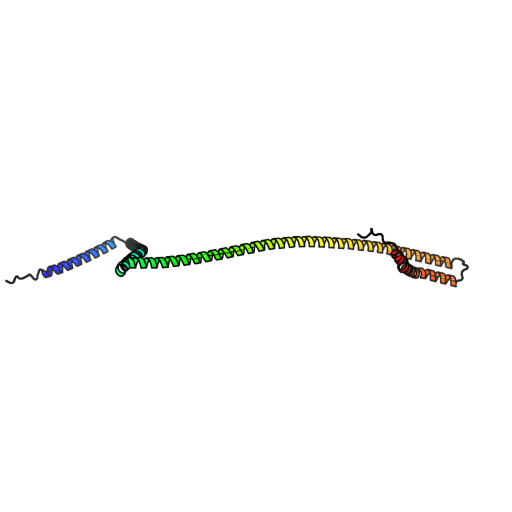 GLY A O 1
ATOM 737 N N . VAL A 1 97 ? -25.511 9.336 42.745 1.00 98.00 97 VAL A N 1
ATOM 738 C CA . VAL A 1 97 ? -24.081 9.025 42.570 1.00 98.00 97 VAL A CA 1
ATOM 739 C C . VAL A 1 97 ? -23.879 7.775 41.709 1.00 98.00 97 VAL A C 1
ATOM 741 O O . VAL A 1 97 ? -23.048 7.791 40.804 1.00 98.00 97 VAL A O 1
ATOM 744 N N . GLN A 1 98 ? -24.639 6.701 41.947 1.00 97.44 98 GLN A N 1
ATOM 745 C CA . GLN A 1 98 ? -24.547 5.480 41.135 1.00 97.44 98 GLN A CA 1
ATOM 746 C C . GLN A 1 98 ? -24.960 5.719 39.679 1.00 97.44 98 GLN A C 1
ATOM 748 O O . GLN A 1 98 ? -24.283 5.248 38.766 1.00 97.44 98 GLN A O 1
ATOM 753 N N . ALA A 1 99 ? -26.038 6.471 39.456 1.00 97.88 99 ALA A N 1
ATOM 754 C CA . ALA A 1 99 ? -26.507 6.835 38.127 1.00 97.88 99 ALA A CA 1
ATOM 755 C C . ALA A 1 99 ? -25.454 7.657 37.377 1.00 97.88 99 ALA A C 1
ATOM 757 O O . ALA A 1 99 ? -25.161 7.343 36.227 1.00 97.88 99 ALA A O 1
ATOM 758 N N . ASN A 1 100 ? -24.817 8.626 38.042 1.00 97.94 100 ASN A N 1
ATOM 759 C CA . ASN A 1 100 ? -23.724 9.407 37.460 1.00 97.94 100 ASN A CA 1
ATOM 760 C C . ASN A 1 100 ? -22.525 8.519 37.106 1.00 97.94 100 ASN A C 1
ATOM 762 O O . ASN A 1 100 ? -22.047 8.570 35.981 1.00 97.94 100 ASN A O 1
ATOM 766 N N . GLN A 1 101 ? -22.100 7.621 38.000 1.00 98.06 101 GLN A N 1
ATOM 767 C CA . GLN A 1 101 ? -21.004 6.685 37.713 1.00 98.06 101 GLN A CA 1
ATOM 768 C C . GLN A 1 101 ? -21.299 5.760 36.524 1.00 98.06 101 GLN A C 1
ATOM 770 O O . GLN A 1 101 ? -20.395 5.416 35.760 1.00 98.06 101 GLN A O 1
ATOM 775 N N . ILE A 1 102 ? -22.550 5.315 36.377 1.00 97.69 102 ILE A N 1
ATOM 776 C CA . ILE A 1 102 ? -22.984 4.533 35.215 1.00 97.69 102 ILE A CA 1
ATOM 777 C C . ILE A 1 102 ? -22.971 5.417 33.964 1.00 97.69 102 ILE A C 1
ATOM 779 O O . ILE A 1 102 ? -22.437 4.993 32.942 1.00 97.69 102 ILE A O 1
ATOM 783 N N . GLY A 1 103 ? -23.497 6.640 34.054 1.00 98.06 103 GLY A N 1
ATOM 784 C CA . GLY A 1 103 ? -23.488 7.627 32.976 1.00 98.06 103 GLY A CA 1
ATOM 785 C C . GLY A 1 103 ? -22.080 7.924 32.464 1.00 98.06 103 GLY A C 1
ATOM 786 O O . GLY A 1 103 ? -21.852 7.880 31.257 1.00 98.06 103 GLY A O 1
ATOM 787 N N . ASP A 1 104 ? -21.118 8.113 33.365 1.00 98.25 104 ASP A N 1
ATOM 788 C CA . ASP A 1 104 ? -19.713 8.359 33.031 1.00 98.25 104 ASP A CA 1
ATOM 789 C C . ASP A 1 104 ? -19.089 7.151 32.323 1.00 98.25 104 ASP A C 1
ATOM 791 O O . ASP A 1 104 ? -18.428 7.295 31.295 1.00 98.25 104 ASP A O 1
ATOM 795 N N . LYS A 1 105 ? -19.339 5.931 32.822 1.00 98.12 105 LYS A N 1
ATOM 796 C CA . LYS A 1 105 ? -18.849 4.692 32.191 1.00 98.12 105 LYS A CA 1
ATOM 797 C C . LYS A 1 105 ? -19.438 4.483 30.800 1.00 98.12 105 LYS A C 1
ATOM 799 O O . LYS A 1 105 ? -18.717 4.078 29.889 1.00 98.12 105 LYS A O 1
ATOM 804 N N . VAL A 1 106 ? -20.735 4.736 30.638 1.00 98.12 106 VAL A N 1
ATOM 805 C CA . VAL A 1 106 ? -21.422 4.613 29.348 1.00 98.12 106 VAL A CA 1
ATOM 806 C C . VAL A 1 106 ? -20.902 5.664 28.374 1.00 98.12 106 VAL A C 1
ATOM 808 O O . VAL A 1 106 ? -20.566 5.309 27.249 1.00 98.12 106 VAL A O 1
ATOM 811 N N . THR A 1 107 ? -20.755 6.915 28.812 1.00 98.38 107 THR A N 1
ATOM 812 C CA . THR A 1 107 ? -20.206 8.009 27.997 1.00 98.38 107 THR A CA 1
ATOM 813 C C . THR A 1 107 ? -18.784 7.697 27.549 1.00 98.38 107 THR A C 1
ATOM 815 O O . THR A 1 107 ? -18.517 7.696 26.352 1.00 98.38 107 THR A O 1
ATOM 818 N N . ALA A 1 108 ? -17.899 7.308 28.469 1.00 98.31 108 ALA A N 1
ATOM 819 C CA . ALA A 1 108 ? -16.522 6.946 28.138 1.00 98.31 108 ALA A CA 1
ATOM 820 C C . ALA A 1 108 ? -16.446 5.746 27.176 1.00 98.31 108 ALA A C 1
ATOM 822 O O . ALA A 1 108 ? -15.640 5.728 26.244 1.00 98.31 108 ALA A O 1
ATOM 823 N N . SER A 1 109 ? -17.303 4.735 27.367 1.00 98.19 109 SER A N 1
ATOM 824 C CA . SER A 1 109 ? -17.386 3.598 26.446 1.00 98.19 109 SER A CA 1
ATOM 825 C C . SER A 1 109 ? -17.889 4.021 25.067 1.00 98.19 109 SER A C 1
ATOM 827 O O . SER A 1 109 ? -17.393 3.526 24.057 1.00 98.19 109 SER A O 1
ATOM 829 N N . PHE A 1 110 ? -18.871 4.917 25.012 1.00 98.31 110 PHE A N 1
ATOM 830 C CA . PHE A 1 110 ? -19.430 5.423 23.767 1.00 98.31 110 PHE A CA 1
ATOM 831 C C . PHE A 1 110 ? -18.410 6.272 23.002 1.00 98.31 110 PHE A C 1
ATOM 833 O O . PHE A 1 110 ? -18.182 6.025 21.822 1.00 98.31 110 PHE A O 1
ATOM 840 N N . GLU A 1 111 ? -17.726 7.199 23.674 1.00 98.38 111 GLU A N 1
ATOM 841 C CA . GLU A 1 111 ? -16.651 8.014 23.095 1.00 98.38 111 GLU A CA 1
ATOM 842 C C . GLU A 1 111 ? -15.528 7.153 22.516 1.00 98.38 111 GLU A C 1
ATOM 844 O O . GLU A 1 111 ? -15.038 7.422 21.415 1.00 98.38 111 GLU A O 1
ATOM 849 N N . LYS A 1 112 ? -15.156 6.076 23.217 1.00 98.44 112 LYS A N 1
ATOM 850 C CA . LYS A 1 112 ? -14.174 5.111 22.720 1.00 98.44 112 LYS A CA 1
ATOM 851 C C . LYS A 1 112 ? -14.642 4.450 21.423 1.00 98.44 112 LYS A C 1
ATOM 853 O O . LYS A 1 112 ? -13.895 4.443 20.449 1.00 98.44 112 LYS A O 1
ATOM 858 N N . VAL A 1 113 ? -15.876 3.945 21.388 1.00 98.38 113 VAL A N 1
ATOM 859 C CA . VAL A 1 113 ? -16.448 3.297 20.194 1.00 98.38 113 VAL A CA 1
ATOM 860 C C . VAL A 1 113 ? -16.555 4.275 19.025 1.00 98.38 113 VAL A C 1
ATOM 862 O O . VAL A 1 113 ? -16.227 3.914 17.894 1.00 98.38 113 VAL A O 1
ATOM 865 N N . VAL A 1 114 ? -16.973 5.517 19.277 1.00 98.44 114 VAL A N 1
ATOM 866 C CA . VAL A 1 114 ? -17.032 6.570 18.254 1.00 98.44 114 VAL A CA 1
ATOM 867 C C . VAL A 1 114 ? -15.639 6.853 17.704 1.00 98.44 114 VAL A C 1
ATOM 869 O O . VAL A 1 114 ? -15.455 6.856 16.491 1.00 98.44 114 VAL A O 1
ATOM 872 N N . THR A 1 115 ? -14.645 7.018 18.575 1.00 98.50 115 THR A N 1
ATOM 873 C CA . THR A 1 115 ? -13.256 7.273 18.168 1.00 98.50 115 THR A CA 1
ATOM 874 C C . THR A 1 115 ? -12.695 6.121 17.332 1.00 98.50 115 THR A C 1
ATOM 876 O O . THR A 1 115 ? -12.116 6.349 16.272 1.00 98.50 115 THR A O 1
ATOM 879 N N . GLU A 1 116 ? -12.899 4.876 17.765 1.00 98.19 116 GLU A N 1
ATOM 880 C CA . GLU A 1 116 ? -12.482 3.684 17.017 1.00 98.19 116 GLU A CA 1
ATOM 881 C C . GLU A 1 116 ? -13.181 3.591 15.653 1.00 98.19 116 GLU A C 1
ATOM 883 O O . GLU A 1 116 ? -12.534 3.286 14.650 1.00 98.19 116 GLU A O 1
ATOM 888 N N . SER A 1 117 ? -14.473 3.916 15.591 1.00 97.88 117 SER A N 1
ATOM 889 C CA . SER A 1 117 ? -15.250 3.909 14.345 1.00 97.88 117 SER A CA 1
ATOM 890 C C . SER A 1 117 ? -14.782 4.986 13.364 1.00 97.88 117 SER A C 1
ATOM 892 O O . SER A 1 117 ? -14.672 4.717 12.166 1.00 97.88 117 SER A O 1
ATOM 894 N N . THR A 1 118 ? -14.464 6.185 13.857 1.00 98.44 118 THR A N 1
ATOM 895 C CA . THR A 1 118 ? -13.888 7.268 13.047 1.00 98.44 118 THR A CA 1
ATOM 896 C C . THR A 1 118 ? -12.527 6.858 12.498 1.00 98.44 118 THR A C 1
ATOM 898 O O . THR A 1 118 ? -12.317 6.919 11.291 1.00 98.44 118 THR A O 1
ATOM 901 N N . ASN A 1 119 ? -11.644 6.317 13.342 1.00 98.12 119 ASN A N 1
ATOM 902 C CA . ASN A 1 119 ? -10.330 5.837 12.907 1.00 98.12 119 ASN A CA 1
ATOM 903 C C . ASN A 1 119 ? -10.438 4.736 11.841 1.00 98.12 119 ASN A C 1
ATOM 905 O O . ASN A 1 119 ? -9.680 4.730 10.872 1.00 98.12 119 ASN A O 1
ATOM 909 N N . LEU A 1 120 ? -11.381 3.801 12.001 1.00 98.19 120 LEU A N 1
ATOM 910 C CA . LEU A 1 120 ? -11.619 2.744 11.018 1.00 98.19 120 LEU A CA 1
ATOM 911 C C . LEU A 1 120 ? -12.150 3.308 9.693 1.00 98.19 120 LEU A C 1
ATOM 913 O O . LEU A 1 120 ? -11.763 2.842 8.622 1.00 98.19 120 LEU A O 1
ATOM 917 N N . THR A 1 121 ? -13.008 4.322 9.767 1.00 98.38 121 THR A N 1
ATOM 918 C CA . THR A 1 121 ? -13.543 5.025 8.596 1.00 98.38 121 THR A CA 1
ATOM 919 C C . THR A 1 121 ? -12.431 5.756 7.842 1.00 98.38 121 THR A C 1
ATOM 921 O O . THR A 1 121 ? -12.306 5.594 6.628 1.00 98.38 121 THR A O 1
ATOM 924 N N . ASP A 1 122 ? -11.568 6.485 8.547 1.00 98.31 122 ASP A N 1
ATOM 925 C CA . ASP A 1 122 ? -10.426 7.191 7.955 1.00 98.31 122 ASP A CA 1
ATOM 926 C C . ASP A 1 122 ? -9.419 6.219 7.326 1.00 98.31 122 ASP A C 1
ATOM 928 O O . ASP A 1 122 ? -8.917 6.443 6.216 1.00 98.31 122 ASP A O 1
ATOM 932 N N . LEU A 1 123 ? -9.162 5.092 7.998 1.00 98.25 123 LEU A N 1
ATOM 933 C CA . LEU A 1 123 ? -8.347 4.009 7.457 1.00 98.25 123 LEU A CA 1
ATOM 934 C C . LEU A 1 123 ? -8.950 3.462 6.161 1.00 98.25 123 LEU A C 1
ATOM 936 O O . LEU A 1 123 ? -8.230 3.283 5.180 1.00 98.25 123 LEU A O 1
ATOM 940 N N . TYR A 1 124 ? -10.261 3.222 6.136 1.00 98.25 124 TYR A N 1
ATOM 941 C CA . TYR A 1 124 ? -10.957 2.741 4.947 1.00 98.25 124 TYR A CA 1
ATOM 942 C C . TYR A 1 124 ? -10.824 3.719 3.772 1.00 98.25 124 TYR A C 1
ATOM 944 O O . TYR A 1 124 ? -10.447 3.300 2.677 1.00 98.25 124 TYR A O 1
ATOM 952 N N . 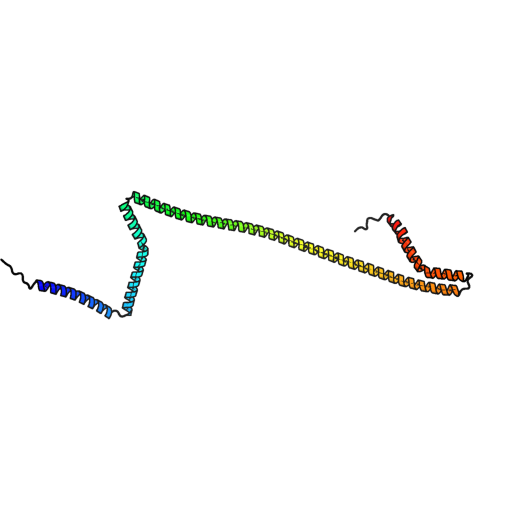TYR A 1 125 ? -11.047 5.019 3.990 1.00 98.12 125 TYR A N 1
ATOM 953 C CA . TYR A 1 125 ? -10.862 6.038 2.948 1.00 98.12 125 TYR A CA 1
ATOM 954 C C . TYR A 1 125 ? -9.421 6.097 2.437 1.00 98.12 125 TYR A C 1
ATOM 956 O O . TYR A 1 125 ? -9.189 6.194 1.228 1.00 98.12 125 TYR A O 1
ATOM 964 N N . THR A 1 126 ? -8.446 5.984 3.338 1.00 98.12 126 THR A N 1
ATOM 965 C CA . THR A 1 126 ? -7.025 5.951 2.975 1.00 98.12 126 THR A CA 1
ATOM 966 C C . THR A 1 126 ? -6.706 4.730 2.112 1.00 98.12 126 THR A C 1
ATOM 968 O O . THR A 1 126 ? -6.055 4.853 1.076 1.00 98.12 126 THR A O 1
ATOM 971 N N . LEU A 1 127 ? -7.195 3.549 2.500 1.00 97.62 127 LEU A N 1
ATOM 972 C CA . LEU A 1 127 ? -7.015 2.313 1.734 1.00 97.62 127 LEU A CA 1
ATOM 973 C C . LEU A 1 127 ? -7.678 2.390 0.359 1.00 97.62 127 LEU A C 1
ATOM 975 O O . LEU A 1 127 ? -7.069 1.985 -0.628 1.00 97.62 127 LEU A O 1
ATOM 979 N N . TYR A 1 128 ? -8.889 2.938 0.288 1.00 98.06 128 TYR A N 1
ATOM 980 C CA . TYR A 1 128 ? -9.605 3.139 -0.967 1.00 98.06 128 TYR A CA 1
ATOM 981 C C . TYR A 1 128 ? -8.840 4.073 -1.915 1.00 98.06 128 TYR A C 1
ATOM 983 O O . TYR A 1 128 ? -8.634 3.741 -3.078 1.00 98.06 128 TYR A O 1
ATOM 991 N N . THR A 1 129 ? -8.341 5.199 -1.402 1.00 97.38 129 THR A N 1
ATOM 992 C CA . THR A 1 129 ? -7.536 6.153 -2.186 1.00 97.38 129 THR A CA 1
ATOM 993 C C . THR A 1 129 ? -6.236 5.509 -2.676 1.00 97.38 129 THR A C 1
ATOM 995 O O . THR A 1 129 ? -5.859 5.648 -3.835 1.00 97.38 129 THR A O 1
ATOM 998 N N . ASN A 1 130 ? -5.558 4.743 -1.816 1.00 97.31 130 ASN A N 1
ATOM 999 C CA . ASN A 1 130 ? -4.347 4.020 -2.205 1.00 97.31 130 ASN A CA 1
ATOM 1000 C C . ASN A 1 130 ? -4.622 2.961 -3.278 1.00 97.31 130 ASN A C 1
ATOM 1002 O O . ASN A 1 130 ? -3.793 2.763 -4.163 1.00 97.31 130 ASN A O 1
ATOM 1006 N N . TYR A 1 131 ? -5.765 2.280 -3.209 1.00 97.81 131 TYR A N 1
ATOM 1007 C CA . TYR A 1 131 ? -6.174 1.326 -4.234 1.00 97.81 131 TYR A CA 1
ATOM 1008 C C . TYR A 1 131 ? -6.358 2.005 -5.599 1.00 97.81 131 TYR A C 1
ATOM 1010 O O . TYR A 1 131 ? -5.874 1.483 -6.602 1.00 97.81 131 TYR A O 1
ATOM 1018 N N . ASP A 1 132 ? -6.975 3.187 -5.625 1.00 97.31 132 ASP A N 1
ATOM 1019 C CA . ASP A 1 132 ? -7.138 3.995 -6.838 1.00 97.31 132 ASP A CA 1
ATOM 1020 C C . ASP A 1 132 ? -5.777 4.387 -7.443 1.00 97.31 132 ASP A C 1
ATOM 1022 O O . ASP A 1 132 ? -5.492 4.093 -8.606 1.00 97.31 132 ASP A O 1
ATOM 1026 N N . TYR A 1 133 ? -4.857 4.898 -6.615 1.00 97.75 133 TYR A N 1
ATOM 1027 C CA . TYR A 1 133 ? -3.491 5.221 -7.046 1.00 97.75 133 TYR A CA 1
ATOM 1028 C C . TYR A 1 133 ? -2.702 4.008 -7.551 1.00 97.75 133 TYR A C 1
ATOM 1030 O O . TYR A 1 133 ? -1.893 4.138 -8.472 1.00 97.75 133 TYR A O 1
ATOM 1038 N N . LEU A 1 134 ? -2.916 2.820 -6.980 1.00 97.62 134 LEU A N 1
ATOM 1039 C CA . LEU A 1 134 ? -2.316 1.587 -7.494 1.00 97.62 134 LEU A CA 1
ATOM 1040 C C . LEU A 1 134 ? -2.872 1.218 -8.875 1.00 97.62 134 LEU A C 1
ATOM 1042 O O . LEU A 1 134 ? -2.116 0.719 -9.712 1.00 97.62 134 LEU A O 1
ATOM 1046 N N . GLY A 1 135 ? -4.155 1.483 -9.129 1.00 98.06 135 GLY A N 1
ATOM 1047 C CA . GLY A 1 135 ? -4.769 1.338 -10.449 1.00 98.06 135 GLY A CA 1
ATOM 1048 C C . GLY A 1 135 ? -4.124 2.257 -11.487 1.00 98.06 135 GLY A C 1
ATOM 1049 O O . GLY A 1 135 ? -3.702 1.794 -12.550 1.00 98.06 135 GLY A O 1
ATOM 1050 N N . ASP A 1 136 ? -3.958 3.536 -11.154 1.00 96.94 136 ASP A N 1
ATOM 1051 C CA . ASP A 1 136 ? -3.278 4.511 -12.014 1.00 96.94 136 ASP A CA 1
ATOM 1052 C C . ASP A 1 136 ? -1.817 4.138 -12.275 1.00 96.94 136 ASP A C 1
ATOM 1054 O O . ASP A 1 136 ? -1.348 4.166 -13.419 1.00 96.94 136 ASP A O 1
ATOM 1058 N N . LEU A 1 137 ? -1.097 3.723 -11.230 1.00 97.94 137 LEU A N 1
ATOM 1059 C CA . LEU A 1 137 ? 0.284 3.266 -11.341 1.00 97.94 137 LEU A CA 1
ATOM 1060 C C . LEU A 1 137 ? 0.391 2.042 -12.259 1.00 97.94 137 LEU A C 1
ATOM 1062 O O . LEU A 1 137 ? 1.271 1.988 -13.120 1.00 97.94 137 LEU A O 1
ATOM 1066 N N . TYR A 1 138 ? -0.517 1.075 -12.117 1.00 98.19 138 TYR A N 1
ATOM 1067 C CA . TYR A 1 138 ? -0.584 -0.094 -12.990 1.00 98.19 138 TYR A CA 1
ATOM 1068 C C . TYR A 1 138 ? -0.809 0.305 -14.454 1.00 98.19 138 TYR A C 1
ATOM 1070 O O . TYR A 1 138 ? -0.065 -0.134 -15.335 1.00 98.19 138 TYR A O 1
ATOM 1078 N N . ASN A 1 139 ? -1.780 1.182 -14.717 1.00 98.12 139 ASN A N 1
ATOM 1079 C CA . ASN A 1 139 ? -2.071 1.673 -16.065 1.00 98.12 139 ASN A CA 1
ATOM 1080 C C . ASN A 1 139 ? -0.871 2.413 -16.679 1.00 98.12 139 ASN A C 1
ATOM 1082 O O . ASN A 1 139 ? -0.576 2.246 -17.869 1.00 98.12 139 ASN A O 1
ATOM 1086 N N . ASN A 1 140 ? -0.134 3.179 -15.869 1.00 98.06 140 ASN A N 1
ATOM 1087 C CA . ASN A 1 140 ? 1.104 3.828 -16.287 1.00 98.06 140 ASN A CA 1
ATOM 1088 C C . ASN A 1 140 ? 2.162 2.792 -16.703 1.00 98.06 140 ASN A C 1
ATOM 1090 O O . ASN A 1 140 ? 2.678 2.866 -17.817 1.00 98.06 140 ASN A O 1
ATOM 1094 N N . TYR A 1 141 ? 2.416 1.771 -15.877 1.00 97.94 141 TYR A N 1
ATOM 1095 C CA . TYR A 1 141 ? 3.367 0.704 -16.208 1.00 97.94 141 TYR A CA 1
ATOM 1096 C C . TYR A 1 141 ? 2.996 -0.053 -17.482 1.00 97.94 141 TYR A C 1
ATOM 1098 O O . TYR A 1 141 ? 3.872 -0.347 -18.298 1.00 97.94 141 TYR A O 1
ATOM 1106 N N . VAL A 1 142 ? 1.710 -0.358 -17.676 1.00 98.19 142 VAL A N 1
ATOM 1107 C CA . VAL A 1 142 ? 1.227 -0.990 -18.909 1.00 98.19 142 VAL A CA 1
ATOM 1108 C C . VAL A 1 142 ? 1.534 -0.097 -20.110 1.00 98.19 142 VAL A C 1
ATOM 1110 O O . VAL A 1 142 ? 2.118 -0.574 -21.083 1.00 98.19 142 VAL A O 1
ATOM 1113 N N . THR A 1 143 ? 1.221 1.196 -20.021 1.00 98.19 143 THR A N 1
ATOM 1114 C CA . THR A 1 143 ? 1.483 2.172 -21.089 1.00 98.19 143 THR A CA 1
ATOM 1115 C C . THR A 1 143 ? 2.975 2.252 -21.410 1.00 98.19 143 THR A C 1
ATOM 1117 O O . THR A 1 143 ? 3.369 1.993 -22.549 1.00 98.19 143 THR A O 1
ATOM 1120 N N . VAL A 1 144 ? 3.820 2.478 -20.401 1.00 97.81 144 VAL A N 1
ATOM 1121 C CA . VAL A 1 144 ? 5.282 2.560 -20.551 1.00 97.81 144 VAL A CA 1
ATOM 1122 C C . VAL A 1 144 ? 5.852 1.285 -21.167 1.00 97.81 144 VAL A C 1
ATOM 1124 O O . VAL A 1 144 ? 6.688 1.355 -22.062 1.00 97.81 144 VAL A O 1
ATOM 1127 N N . ASN A 1 145 ? 5.385 0.107 -20.749 1.00 97.44 145 ASN A N 1
ATOM 1128 C CA . ASN A 1 145 ? 5.853 -1.156 -21.314 1.00 97.44 145 ASN A CA 1
ATOM 1129 C C . ASN A 1 145 ? 5.429 -1.321 -22.784 1.00 97.44 145 ASN A C 1
ATOM 1131 O O . ASN A 1 145 ? 6.204 -1.809 -23.612 1.00 97.44 145 ASN A O 1
ATOM 1135 N N . THR A 1 146 ? 4.211 -0.898 -23.139 1.00 97.88 146 THR A N 1
ATOM 1136 C CA . THR A 1 146 ? 3.769 -0.919 -24.540 1.00 97.88 146 THR A CA 1
ATOM 1137 C C . THR A 1 146 ? 4.573 0.037 -25.412 1.00 97.88 146 THR A C 1
ATOM 1139 O O . THR A 1 146 ? 4.922 -0.335 -26.533 1.00 97.88 146 THR A O 1
ATOM 1142 N N . ASP A 1 147 ? 4.913 1.222 -24.909 1.00 97.81 147 ASP A N 1
ATOM 1143 C CA . ASP A 1 147 ? 5.710 2.203 -25.642 1.00 97.81 147 ASP A CA 1
ATOM 1144 C C . ASP A 1 147 ? 7.166 1.759 -25.770 1.00 97.81 147 ASP A C 1
ATOM 1146 O O . ASP A 1 147 ? 7.699 1.743 -26.877 1.00 97.81 147 ASP A O 1
ATOM 1150 N N . LEU A 1 148 ? 7.764 1.226 -24.702 1.00 97.56 148 LEU A N 1
ATOM 1151 C CA . LEU A 1 148 ? 9.105 0.646 -24.753 1.00 97.56 148 LEU A CA 1
ATOM 1152 C C . LEU A 1 148 ? 9.185 -0.501 -25.772 1.00 97.56 148 LEU A C 1
ATOM 1154 O O . LEU A 1 148 ? 10.150 -0.612 -26.526 1.00 97.56 148 LEU A O 1
ATOM 1158 N N . LYS A 1 149 ? 8.143 -1.337 -25.859 1.00 96.94 149 LYS A N 1
ATOM 1159 C CA . LYS A 1 149 ? 8.062 -2.395 -26.874 1.00 96.94 149 LYS A CA 1
ATOM 1160 C C . LYS A 1 149 ? 7.993 -1.827 -28.295 1.00 96.94 149 LYS A C 1
ATOM 1162 O O . LYS A 1 149 ? 8.606 -2.396 -29.200 1.00 96.94 149 LYS A O 1
ATOM 1167 N N . LYS A 1 150 ? 7.267 -0.724 -28.513 1.00 96.69 150 LYS A N 1
ATOM 1168 C CA . LYS A 1 150 ? 7.247 -0.028 -29.812 1.00 96.69 150 LYS A CA 1
ATOM 1169 C C . LYS A 1 150 ? 8.629 0.532 -30.148 1.00 96.69 150 LYS A C 1
ATOM 1171 O O . LYS A 1 150 ? 9.083 0.330 -31.272 1.00 96.69 150 LYS A O 1
ATOM 1176 N N . ASP A 1 151 ? 9.310 1.149 -29.189 1.00 96.06 151 ASP A N 1
ATOM 1177 C CA . ASP A 1 151 ? 10.643 1.731 -29.380 1.00 96.06 151 ASP A CA 1
ATOM 1178 C C . ASP A 1 151 ? 11.704 0.668 -29.681 1.00 96.06 151 ASP A C 1
ATOM 1180 O O . ASP A 1 151 ? 12.529 0.852 -30.581 1.00 96.06 151 ASP A O 1
ATOM 1184 N N . ILE A 1 152 ? 11.645 -0.485 -29.005 1.00 94.75 152 ILE A N 1
ATOM 1185 C CA . ILE A 1 152 ? 12.497 -1.645 -29.302 1.00 94.75 152 ILE A CA 1
ATOM 1186 C C . ILE A 1 152 ? 12.244 -2.142 -30.728 1.00 94.75 152 ILE A C 1
ATOM 1188 O O . ILE A 1 152 ? 13.193 -2.363 -31.482 1.00 94.75 152 ILE A O 1
ATOM 1192 N N . ASN A 1 153 ? 10.978 -2.295 -31.126 1.00 93.50 153 ASN A N 1
ATOM 1193 C CA . ASN A 1 153 ? 10.626 -2.749 -32.472 1.00 93.50 153 ASN A CA 1
ATOM 1194 C C . ASN A 1 153 ? 11.085 -1.758 -33.549 1.00 93.50 153 ASN A C 1
ATOM 1196 O O . ASN A 1 153 ? 11.620 -2.180 -34.573 1.00 93.50 153 ASN A O 1
ATOM 1200 N N . LYS A 1 154 ? 10.915 -0.452 -33.310 1.00 93.56 154 LYS A N 1
ATOM 1201 C CA . LYS A 1 154 ? 11.378 0.607 -34.211 1.00 93.56 154 LYS A CA 1
ATOM 1202 C C . LYS A 1 154 ? 12.899 0.582 -34.348 1.00 93.56 154 LYS A C 1
ATOM 1204 O O . LYS A 1 154 ? 13.396 0.484 -35.462 1.00 93.56 154 LYS A O 1
ATOM 1209 N N . SER A 1 155 ? 13.620 0.558 -33.229 1.00 89.12 155 SER A N 1
ATOM 1210 C CA . SER A 1 155 ? 15.088 0.497 -33.219 1.00 89.12 155 SER A CA 1
ATOM 1211 C C . SER A 1 155 ? 15.607 -0.765 -33.910 1.00 89.12 155 SER A C 1
ATOM 1213 O O . SER A 1 155 ? 16.562 -0.708 -34.676 1.00 89.12 155 SER A O 1
ATOM 1215 N N . THR A 1 156 ? 14.947 -1.908 -33.704 1.00 89.12 156 THR A N 1
ATOM 1216 C CA . THR A 1 156 ? 15.280 -3.162 -34.397 1.00 89.12 156 THR A CA 1
ATOM 1217 C C . THR A 1 156 ? 15.049 -3.040 -35.904 1.00 89.12 156 THR A C 1
ATOM 1219 O O . THR A 1 156 ? 15.893 -3.462 -36.693 1.00 89.12 156 THR A O 1
ATOM 1222 N N . GLY A 1 157 ? 13.934 -2.435 -36.321 1.00 87.00 157 GLY A N 1
ATOM 1223 C CA . GLY A 1 157 ? 13.646 -2.159 -37.729 1.00 87.00 157 GLY A CA 1
ATOM 1224 C C . GLY A 1 157 ? 14.670 -1.223 -38.376 1.00 87.00 157 GLY A C 1
ATOM 1225 O O . GLY A 1 157 ? 15.117 -1.490 -39.495 1.00 87.00 157 GLY A O 1
ATOM 1226 N N . ASP A 1 158 ? 15.086 -0.177 -37.662 1.00 85.12 158 ASP A N 1
ATOM 1227 C CA . ASP A 1 158 ? 16.096 0.783 -38.115 1.00 85.12 158 ASP A CA 1
ATOM 1228 C C . ASP A 1 158 ? 17.470 0.117 -38.261 1.00 85.12 158 ASP A C 1
ATOM 1230 O O . ASP A 1 158 ? 18.123 0.289 -39.292 1.00 85.12 158 ASP A O 1
ATOM 1234 N N . VAL A 1 159 ? 17.880 -0.716 -37.297 1.00 85.06 159 VAL A N 1
ATOM 1235 C CA . VAL A 1 159 ? 19.126 -1.500 -37.371 1.00 85.06 159 VAL A CA 1
ATOM 1236 C C . VAL A 1 159 ? 19.098 -2.452 -38.564 1.00 85.06 159 VAL A C 1
ATOM 1238 O O . VAL A 1 159 ? 20.006 -2.419 -39.389 1.00 85.06 159 VAL A O 1
ATOM 1241 N N . VAL A 1 160 ? 18.026 -3.233 -38.735 1.00 84.31 160 VAL A N 1
ATOM 1242 C CA . VAL A 1 160 ? 17.894 -4.158 -39.875 1.00 84.31 160 VAL A CA 1
ATOM 1243 C C . VAL A 1 160 ? 17.917 -3.404 -41.208 1.00 84.31 160 VAL A C 1
ATOM 1245 O O . VAL A 1 160 ? 18.503 -3.872 -42.186 1.00 84.31 160 VAL A O 1
ATOM 1248 N N . THR A 1 161 ? 17.296 -2.227 -41.277 1.00 83.06 161 THR A N 1
ATOM 1249 C CA . THR A 1 161 ? 17.290 -1.404 -42.496 1.00 83.06 161 THR A CA 1
ATOM 1250 C C . THR A 1 161 ? 18.668 -0.806 -42.777 1.00 83.06 161 THR A C 1
ATOM 1252 O O . THR A 1 161 ? 19.115 -0.817 -43.928 1.00 83.06 161 THR A O 1
ATOM 1255 N N . SER A 1 162 ? 19.365 -0.343 -41.739 1.00 84.12 162 SER A N 1
ATOM 1256 C CA . SER A 1 162 ? 20.735 0.163 -41.829 1.00 84.12 162 SER A CA 1
ATOM 1257 C C . SER A 1 162 ? 21.702 -0.928 -42.286 1.00 84.12 162 SER A C 1
ATOM 1259 O O . SER A 1 162 ? 22.433 -0.720 -43.252 1.00 84.12 162 SER A O 1
ATOM 1261 N N . ASP A 1 163 ? 21.644 -2.118 -41.687 1.00 85.19 163 ASP A N 1
ATOM 1262 C CA . ASP A 1 163 ? 22.487 -3.258 -42.063 1.00 85.19 163 ASP A CA 1
ATOM 1263 C C . ASP A 1 163 ? 22.272 -3.654 -43.528 1.00 85.19 163 ASP A C 1
ATOM 1265 O O . ASP A 1 163 ? 23.231 -3.885 -44.270 1.00 85.19 163 ASP A O 1
ATOM 1269 N N . ARG A 1 164 ? 21.015 -3.659 -43.996 1.00 83.06 164 ARG A N 1
ATOM 1270 C CA . ARG A 1 164 ? 20.693 -3.901 -45.412 1.00 83.06 164 ARG A CA 1
ATOM 1271 C C . ARG A 1 164 ? 21.279 -2.826 -46.323 1.00 83.06 164 ARG A C 1
ATOM 1273 O O . ARG A 1 164 ? 21.822 -3.161 -47.375 1.00 83.06 164 ARG A O 1
ATOM 1280 N N . LYS A 1 165 ? 21.195 -1.550 -45.938 1.00 84.00 165 LYS A N 1
ATOM 1281 C CA . LYS A 1 165 ? 21.789 -0.445 -46.702 1.00 84.00 165 LYS A CA 1
ATOM 1282 C C . LYS A 1 165 ? 23.306 -0.607 -46.802 1.00 84.00 165 LYS A C 1
ATOM 1284 O O . LYS A 1 165 ? 23.836 -0.600 -47.911 1.00 84.00 165 LYS A O 1
ATOM 1289 N N . THR A 1 166 ? 23.984 -0.845 -45.681 1.00 86.69 166 THR A N 1
ATOM 1290 C CA . THR A 1 166 ? 25.436 -1.066 -45.645 1.00 86.69 166 THR A CA 1
ATOM 1291 C C . THR A 1 166 ? 25.847 -2.287 -46.468 1.00 86.69 166 THR A C 1
ATOM 1293 O O . THR A 1 166 ? 26.855 -2.237 -47.179 1.00 86.69 166 THR A O 1
ATOM 1296 N N . TYR A 1 167 ? 25.061 -3.367 -46.438 1.00 88.81 167 TYR A N 1
ATOM 1297 C CA . TYR A 1 167 ? 25.300 -4.551 -47.262 1.00 88.81 167 TYR A CA 1
ATOM 1298 C C . TYR A 1 167 ? 25.252 -4.226 -48.763 1.00 88.81 167 TYR A C 1
ATOM 1300 O O . TYR A 1 167 ? 26.186 -4.562 -49.496 1.00 88.81 167 TYR A O 1
ATOM 1308 N N . TYR A 1 168 ? 24.213 -3.523 -49.227 1.00 86.31 168 TYR A N 1
ATOM 1309 C CA . TYR A 1 168 ? 24.084 -3.154 -50.641 1.00 86.31 168 TYR A CA 1
ATOM 1310 C C . TYR A 1 168 ? 25.139 -2.138 -51.090 1.00 86.31 168 TYR A C 1
ATOM 1312 O O . TYR A 1 168 ? 25.682 -2.259 -52.189 1.00 86.31 168 TYR A O 1
ATOM 1320 N N . GLU A 1 169 ? 25.476 -1.163 -50.245 1.00 84.38 169 GLU A N 1
ATOM 1321 C CA . GLU A 1 169 ? 26.561 -0.214 -50.516 1.00 84.38 169 GLU A CA 1
ATOM 1322 C C . GLU A 1 169 ? 27.904 -0.938 -50.649 1.00 84.38 169 GLU A C 1
ATOM 1324 O O . GLU A 1 169 ? 28.644 -0.701 -51.606 1.00 84.38 169 GLU A O 1
ATOM 1329 N N . SER A 1 170 ? 28.182 -1.892 -49.757 1.00 89.44 170 SER A N 1
ATOM 1330 C CA . SER A 1 170 ? 29.395 -2.713 -49.806 1.00 89.44 170 SER A CA 1
ATOM 1331 C C . SER A 1 170 ? 29.442 -3.591 -51.057 1.00 89.44 170 SER A C 1
ATOM 1333 O O . SER A 1 170 ? 30.489 -3.707 -51.697 1.00 89.44 170 SER A O 1
ATOM 1335 N N . GLN A 1 171 ? 28.316 -4.191 -51.451 1.00 89.88 171 GLN A N 1
ATOM 1336 C CA . GLN A 1 171 ? 28.226 -5.003 -52.664 1.00 89.88 171 GLN A CA 1
ATOM 1337 C C . GLN A 1 171 ? 28.481 -4.166 -53.924 1.00 89.88 171 GLN A C 1
ATOM 1339 O O . GLN A 1 171 ? 29.288 -4.560 -54.769 1.00 89.88 171 GLN A O 1
ATOM 1344 N N . ASN A 1 172 ? 27.856 -2.991 -54.022 1.00 87.38 172 ASN A N 1
ATOM 1345 C CA . ASN A 1 172 ? 28.056 -2.064 -55.136 1.00 87.38 172 ASN A CA 1
ATOM 1346 C C . ASN A 1 172 ? 29.495 -1.543 -55.190 1.00 87.38 172 ASN A C 1
ATOM 1348 O O . ASN A 1 172 ? 30.097 -1.507 -56.265 1.00 87.38 172 ASN A O 1
ATOM 1352 N N . TYR A 1 173 ? 30.076 -1.196 -54.040 1.00 90.88 173 TYR A N 1
ATOM 1353 C CA . TYR A 1 173 ? 31.476 -0.795 -53.945 1.00 90.88 173 TYR A CA 1
ATOM 1354 C C . TYR A 1 173 ? 32.414 -1.907 -54.430 1.00 90.88 173 TYR A C 1
ATOM 1356 O O . TYR A 1 173 ? 33.302 -1.660 -55.247 1.00 90.88 173 TYR A O 1
ATOM 1364 N N . ASN A 1 174 ? 32.192 -3.148 -53.988 1.00 90.31 174 ASN A N 1
ATOM 1365 C CA . ASN A 1 174 ? 32.992 -4.298 -54.409 1.00 90.31 174 ASN A CA 1
ATOM 1366 C C . ASN A 1 174 ? 32.853 -4.576 -55.911 1.00 90.31 174 ASN A C 1
ATOM 1368 O O . ASN A 1 174 ? 33.852 -4.832 -56.583 1.00 90.31 174 ASN A O 1
ATOM 1372 N N . TYR A 1 175 ? 31.641 -4.470 -56.458 1.00 90.62 175 TYR A N 1
ATOM 1373 C CA . TYR A 1 175 ? 31.402 -4.593 -57.894 1.00 90.62 175 TYR A CA 1
ATOM 1374 C C . TYR A 1 175 ? 32.162 -3.520 -58.685 1.00 90.62 175 TYR A C 1
ATOM 1376 O O . TYR A 1 175 ? 32.887 -3.844 -59.627 1.00 90.62 175 TYR A O 1
ATOM 1384 N N . LEU A 1 176 ? 32.076 -2.254 -58.264 1.00 89.69 176 LEU A N 1
ATOM 1385 C CA . LEU A 1 176 ? 32.783 -1.143 -58.902 1.00 89.69 176 LEU A CA 1
ATOM 1386 C C . LEU A 1 176 ? 34.308 -1.312 -58.817 1.00 89.69 176 LEU A C 1
ATOM 1388 O O . LEU A 1 176 ? 35.015 -1.101 -59.804 1.00 89.69 176 LEU A O 1
ATOM 1392 N N . LYS A 1 177 ? 34.818 -1.757 -57.663 1.00 92.25 177 LYS A N 1
ATOM 1393 C CA . LYS A 1 177 ? 36.237 -2.070 -57.457 1.00 92.25 177 LYS A CA 1
ATOM 1394 C C . LYS A 1 177 ? 36.710 -3.184 -58.393 1.00 92.25 177 LYS A C 1
ATOM 1396 O O . LYS A 1 177 ? 37.784 -3.063 -58.980 1.00 92.25 177 LYS A O 1
ATOM 1401 N N . ASN A 1 178 ? 35.913 -4.235 -58.577 1.00 90.44 178 ASN A N 1
ATOM 1402 C CA . ASN A 1 178 ? 36.240 -5.327 -59.495 1.00 90.44 178 ASN A CA 1
ATOM 1403 C C . ASN A 1 178 ? 36.302 -4.842 -60.950 1.00 90.44 178 ASN A C 1
ATOM 1405 O O . ASN A 1 178 ? 37.271 -5.141 -61.647 1.00 90.44 178 ASN A O 1
ATOM 1409 N N . TRP A 1 179 ? 35.340 -4.027 -61.394 1.00 90.94 179 TRP A N 1
ATOM 1410 C CA . TRP A 1 179 ? 35.392 -3.412 -62.725 1.00 90.94 179 TRP A CA 1
ATOM 1411 C C . TRP A 1 179 ? 36.613 -2.524 -62.914 1.00 90.94 179 TRP A C 1
ATOM 1413 O O . TRP A 1 179 ? 37.271 -2.595 -63.950 1.00 90.94 179 TRP A O 1
ATOM 1423 N N . TYR A 1 180 ? 36.961 -1.727 -61.906 1.00 89.06 180 TYR A N 1
ATOM 1424 C CA . TYR A 1 180 ? 38.164 -0.904 -61.943 1.00 89.06 180 TYR A CA 1
ATOM 1425 C C . TYR A 1 180 ? 39.436 -1.748 -62.130 1.00 89.06 180 TYR A C 1
ATOM 1427 O O . TYR A 1 180 ? 40.298 -1.395 -62.937 1.00 89.06 180 TYR A O 1
ATOM 1435 N N . ILE A 1 181 ? 39.539 -2.896 -61.448 1.00 90.81 181 ILE A N 1
ATOM 1436 C CA . ILE A 1 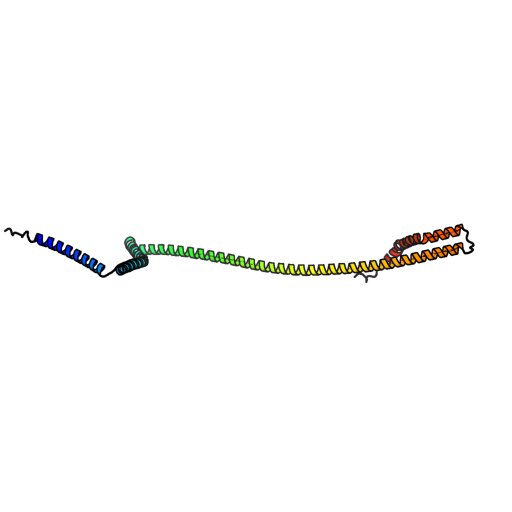181 ? 40.654 -3.841 -61.624 1.00 90.81 181 ILE A CA 1
ATOM 1437 C C . ILE A 1 181 ? 40.694 -4.376 -63.064 1.00 90.81 181 ILE A C 1
ATOM 1439 O O . ILE A 1 181 ? 41.762 -4.374 -63.681 1.00 90.81 181 ILE A O 1
ATOM 1443 N N . VAL A 1 182 ? 39.547 -4.772 -63.625 1.00 93.75 182 VAL A N 1
ATOM 1444 C CA . VAL A 1 182 ? 39.445 -5.266 -65.011 1.00 93.75 182 VAL A CA 1
ATOM 1445 C C . VAL A 1 182 ? 39.867 -4.192 -66.021 1.00 93.75 182 VAL A C 1
ATOM 1447 O O . VAL A 1 182 ? 40.703 -4.457 -66.885 1.00 93.75 182 VAL A O 1
ATOM 1450 N N . TYR A 1 183 ? 39.369 -2.959 -65.895 1.00 89.94 183 TYR A N 1
ATOM 1451 C CA . TYR A 1 183 ? 39.743 -1.862 -66.795 1.00 89.94 183 TYR A CA 1
ATOM 1452 C C . TYR A 1 183 ? 41.222 -1.491 -66.690 1.00 89.94 183 TYR A C 1
ATOM 1454 O O . TYR A 1 183 ? 41.863 -1.232 -67.709 1.00 89.94 183 TYR A O 1
ATOM 1462 N N . LYS A 1 184 ? 41.795 -1.521 -65.481 1.00 89.56 184 LYS A N 1
ATOM 1463 C CA . LYS A 1 184 ? 43.233 -1.303 -65.284 1.00 89.56 184 LYS A CA 1
ATOM 1464 C C . LYS A 1 184 ? 44.064 -2.373 -65.995 1.00 89.56 184 LYS A C 1
ATOM 1466 O O . LYS A 1 184 ? 45.087 -2.047 -66.592 1.00 89.56 184 LYS A O 1
ATOM 1471 N N . PHE A 1 185 ? 43.624 -3.630 -65.966 1.00 93.50 185 PHE A N 1
ATOM 1472 C CA . PHE A 1 185 ? 44.285 -4.713 -66.692 1.00 93.50 185 PHE A CA 1
ATOM 1473 C C . PHE A 1 185 ? 44.217 -4.507 -68.213 1.00 93.50 185 PHE A C 1
ATOM 1475 O O . PHE A 1 185 ? 45.256 -4.533 -68.874 1.00 93.50 185 PHE A O 1
ATOM 1482 N N . ILE A 1 186 ? 43.029 -4.214 -68.760 1.00 93.81 186 ILE A N 1
ATOM 1483 C CA . ILE A 1 186 ? 42.844 -3.909 -70.192 1.00 93.81 186 ILE A CA 1
ATOM 1484 C C . ILE A 1 186 ? 43.749 -2.747 -70.620 1.00 93.81 186 ILE A C 1
ATOM 1486 O O . ILE A 1 186 ? 44.410 -2.822 -71.654 1.00 93.81 186 ILE A O 1
ATOM 1490 N N . TYR A 1 187 ? 43.828 -1.695 -69.803 1.00 92.31 187 TYR A N 1
ATOM 1491 C CA . TYR A 1 187 ? 44.688 -0.547 -70.063 1.00 92.31 187 TYR A CA 1
ATOM 1492 C C . TYR A 1 187 ? 46.164 -0.938 -70.188 1.00 92.31 187 TYR A C 1
ATOM 1494 O O . TYR A 1 187 ? 46.814 -0.571 -71.164 1.00 92.31 187 TYR A O 1
ATOM 1502 N N . ILE A 1 188 ? 46.688 -1.723 -69.240 1.00 91.56 188 ILE A N 1
ATOM 1503 C CA . ILE A 1 188 ? 48.081 -2.197 -69.274 1.00 91.56 188 ILE A CA 1
ATOM 1504 C C . ILE A 1 188 ? 48.348 -2.999 -70.556 1.00 91.56 188 ILE A C 1
ATOM 1506 O O . ILE A 1 188 ? 49.374 -2.788 -71.202 1.00 91.56 188 ILE A O 1
ATOM 1510 N N . VAL A 1 189 ? 47.418 -3.867 -70.964 1.00 95.06 189 VAL A N 1
ATOM 1511 C CA . VAL A 1 189 ? 47.533 -4.631 -72.217 1.00 95.06 189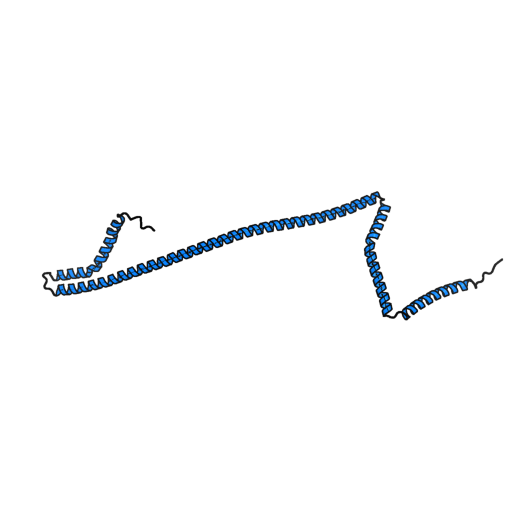 VAL A CA 1
ATOM 1512 C C . VAL A 1 189 ? 47.603 -3.697 -73.430 1.00 95.06 189 VAL A C 1
ATOM 1514 O O . VAL A 1 189 ? 48.486 -3.862 -74.271 1.00 95.06 189 VAL A O 1
ATOM 1517 N N . ILE A 1 190 ? 46.738 -2.679 -73.505 1.00 92.94 190 ILE A N 1
ATOM 1518 C CA . ILE A 1 190 ? 46.751 -1.681 -74.590 1.00 92.94 190 ILE A CA 1
ATOM 1519 C C . ILE A 1 190 ? 48.081 -0.920 -74.625 1.00 92.94 190 ILE A C 1
ATOM 1521 O O . ILE A 1 190 ? 48.642 -0.734 -75.703 1.00 92.94 190 ILE A O 1
ATOM 1525 N N . VAL A 1 191 ? 48.614 -0.515 -73.468 1.00 91.94 191 VAL A N 1
ATOM 1526 C CA . VAL A 1 191 ? 49.914 0.170 -73.369 1.00 91.94 191 VAL A CA 1
ATOM 1527 C C . VAL A 1 191 ? 51.033 -0.718 -73.917 1.00 91.94 191 VAL A C 1
ATOM 1529 O O . VAL A 1 191 ? 51.837 -0.250 -74.718 1.00 91.94 191 VAL A O 1
ATOM 1532 N N . ILE A 1 192 ? 51.076 -2.001 -73.546 1.00 93.00 192 ILE A N 1
ATOM 1533 C CA . ILE A 1 192 ? 52.090 -2.948 -74.043 1.00 93.00 192 ILE A CA 1
ATOM 1534 C C . ILE A 1 192 ? 51.990 -3.101 -75.564 1.00 93.00 192 ILE A C 1
ATOM 1536 O O . ILE A 1 192 ? 52.997 -2.998 -76.264 1.00 93.00 192 ILE A O 1
ATOM 1540 N N . VAL A 1 193 ? 50.779 -3.302 -76.088 1.00 94.19 193 VAL A N 1
ATOM 1541 C CA . VAL A 1 193 ? 50.536 -3.408 -77.533 1.00 94.19 193 VAL A CA 1
ATOM 1542 C C . VAL A 1 193 ? 50.971 -2.128 -78.252 1.00 94.19 193 VAL A C 1
ATOM 1544 O O . VAL A 1 193 ? 51.646 -2.193 -79.281 1.00 94.19 193 VAL A O 1
ATOM 1547 N N . PHE A 1 194 ? 50.657 -0.961 -77.690 1.00 91.88 194 PHE A N 1
ATOM 1548 C CA . PHE A 1 194 ? 51.072 0.333 -78.222 1.00 91.88 194 PHE A CA 1
ATOM 1549 C C . PHE A 1 194 ? 52.596 0.485 -78.250 1.00 91.88 194 PHE A C 1
ATOM 1551 O O . PHE A 1 194 ? 53.139 0.911 -79.268 1.00 91.88 194 PHE A O 1
ATOM 1558 N N . ILE A 1 195 ? 53.296 0.079 -77.184 1.00 90.44 195 ILE A N 1
ATOM 1559 C CA . ILE A 1 195 ? 54.765 0.063 -77.130 1.00 90.44 195 ILE A CA 1
ATOM 1560 C C . ILE A 1 195 ? 55.321 -0.799 -78.267 1.00 90.44 195 ILE A C 1
ATOM 1562 O O . ILE A 1 195 ? 56.172 -0.332 -79.023 1.00 90.44 195 ILE A O 1
ATOM 1566 N N . ILE A 1 196 ? 54.808 -2.022 -78.443 1.00 91.31 196 ILE A N 1
ATOM 1567 C CA . ILE A 1 196 ? 55.246 -2.921 -79.520 1.00 91.31 196 ILE A CA 1
ATOM 1568 C C . ILE A 1 196 ? 55.061 -2.243 -80.884 1.00 91.31 196 ILE A C 1
ATOM 1570 O O . ILE A 1 196 ? 56.014 -2.157 -81.657 1.00 91.31 196 ILE A O 1
ATOM 1574 N N . PHE A 1 197 ? 53.881 -1.688 -81.175 1.00 90.38 197 PHE A N 1
ATOM 1575 C CA . PHE A 1 197 ? 53.623 -1.014 -82.453 1.00 90.38 197 PHE A CA 1
ATOM 1576 C C . PHE A 1 197 ? 54.505 0.217 -82.688 1.00 90.38 197 PHE A C 1
ATOM 1578 O O . PHE A 1 197 ? 54.954 0.445 -83.814 1.00 90.38 197 PHE A O 1
ATOM 1585 N N . LEU A 1 198 ? 54.767 0.999 -81.644 1.00 89.06 198 LEU A N 1
ATOM 1586 C CA . LEU A 1 198 ? 55.553 2.230 -81.707 1.00 89.06 198 LEU A CA 1
ATOM 1587 C C . LEU A 1 198 ? 57.035 1.971 -82.034 1.00 89.06 198 LEU A C 1
ATOM 1589 O O . LEU A 1 198 ? 57.679 2.811 -82.674 1.00 89.06 198 LEU A O 1
ATOM 1593 N N . PHE A 1 199 ? 57.561 0.803 -81.646 1.00 84.94 199 PHE A N 1
ATOM 1594 C CA . PHE A 1 199 ? 58.930 0.384 -81.961 1.00 84.94 199 PHE A CA 1
ATOM 1595 C C . PHE A 1 199 ? 59.042 -0.484 -83.223 1.00 84.94 199 PHE A C 1
ATOM 1597 O O . PHE A 1 199 ? 60.025 -0.352 -83.949 1.00 84.94 199 PHE A O 1
ATOM 1604 N N . PHE A 1 200 ? 58.055 -1.333 -83.526 1.00 87.00 200 PHE A N 1
ATOM 1605 C CA . PHE A 1 200 ? 58.127 -2.258 -84.668 1.00 87.00 200 PHE A CA 1
ATOM 1606 C C . PHE A 1 200 ? 57.727 -1.624 -86.006 1.00 87.00 200 PHE A C 1
ATOM 1608 O O . PHE A 1 200 ? 58.169 -2.082 -87.062 1.00 87.00 200 PHE A O 1
ATOM 1615 N N . ARG A 1 201 ? 56.906 -0.568 -86.007 1.00 85.75 201 ARG A N 1
ATOM 1616 C CA . ARG A 1 201 ? 56.490 0.105 -87.244 1.00 85.75 201 ARG A CA 1
ATOM 1617 C C . ARG A 1 201 ? 57.495 1.192 -87.636 1.00 85.75 201 ARG A C 1
ATOM 1619 O O . ARG A 1 201 ? 57.823 2.066 -86.832 1.00 85.75 201 ARG A O 1
ATOM 1626 N N . LYS A 1 202 ? 57.931 1.201 -88.904 1.00 80.88 202 LYS A N 1
ATOM 1627 C CA . LYS A 1 202 ? 58.643 2.355 -89.481 1.00 80.88 202 LYS A CA 1
ATOM 1628 C C . LYS A 1 202 ? 57.721 3.574 -89.406 1.00 80.88 202 LYS A C 1
ATOM 1630 O O . LYS A 1 202 ? 56.606 3.544 -89.917 1.00 80.88 202 LYS A O 1
ATOM 1635 N N . SER A 1 203 ? 58.173 4.595 -88.697 1.00 78.00 203 SER A N 1
ATOM 1636 C CA . SER A 1 203 ? 57.397 5.777 -88.339 1.00 78.00 203 SER A CA 1
ATOM 1637 C C . SER A 1 203 ? 58.231 7.015 -88.637 1.00 78.00 203 SER A C 1
ATOM 1639 O O . SER A 1 203 ? 59.445 6.999 -88.418 1.00 78.00 203 SER A O 1
ATOM 1641 N N . ASP A 1 204 ? 57.575 8.072 -89.104 1.00 83.31 204 ASP A N 1
ATOM 1642 C CA . ASP A 1 204 ? 58.215 9.343 -89.464 1.00 83.31 204 ASP A CA 1
ATOM 1643 C C . ASP A 1 204 ? 58.492 10.227 -88.236 1.00 83.31 204 ASP A C 1
ATOM 1645 O O . ASP A 1 204 ? 59.142 11.266 -88.329 1.00 83.31 204 ASP A O 1
ATOM 1649 N N . TYR A 1 205 ? 58.032 9.813 -87.049 1.00 84.88 205 TYR A N 1
ATOM 1650 C CA . TYR A 1 205 ? 58.286 10.539 -85.808 1.00 84.88 205 TYR A CA 1
ATOM 1651 C C . TYR A 1 205 ? 59.721 10.348 -85.317 1.00 84.88 205 TYR A C 1
ATOM 1653 O O . TYR A 1 205 ? 60.227 9.219 -85.262 1.00 84.88 205 TYR A O 1
ATOM 1661 N N . SER A 1 206 ? 60.326 11.448 -84.855 1.00 86.56 206 SER A N 1
ATOM 1662 C CA . SER A 1 206 ? 61.628 11.439 -84.185 1.00 86.56 206 SER A CA 1
ATOM 1663 C C . SER A 1 206 ?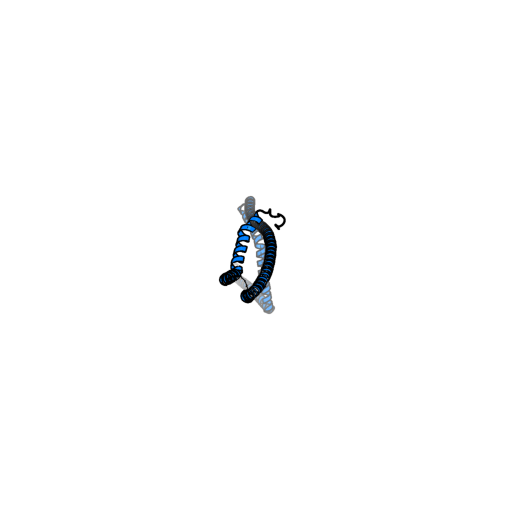 61.610 10.551 -82.931 1.00 86.56 206 SER A C 1
ATOM 1665 O O . SER A 1 206 ? 60.583 10.409 -82.260 1.00 86.56 206 SER A O 1
ATOM 1667 N N . PHE A 1 207 ? 62.756 9.954 -82.593 1.00 83.94 207 PHE A N 1
ATOM 1668 C CA . PHE A 1 207 ? 62.893 9.076 -81.423 1.00 83.94 207 PHE A CA 1
ATOM 1669 C C . PHE A 1 207 ? 62.496 9.776 -80.109 1.00 83.94 207 PHE A C 1
ATOM 1671 O O . PHE A 1 207 ? 61.836 9.179 -79.260 1.00 83.94 207 PHE A O 1
ATOM 1678 N N . VAL A 1 208 ? 62.810 11.070 -79.977 1.00 87.94 208 VAL A N 1
ATOM 1679 C CA . VAL A 1 208 ? 62.451 11.886 -78.805 1.00 87.94 208 VAL A CA 1
ATOM 1680 C C . VAL A 1 208 ? 60.934 12.060 -78.692 1.00 87.94 208 VAL A C 1
ATOM 1682 O O . VAL A 1 208 ? 60.371 11.865 -77.616 1.00 87.94 208 VAL A O 1
ATOM 1685 N N . SER A 1 209 ? 60.249 12.351 -79.803 1.00 86.56 209 SER A N 1
ATOM 1686 C CA . SER A 1 209 ? 58.784 12.486 -79.823 1.00 86.56 209 SER A CA 1
ATOM 1687 C C . SER A 1 209 ? 58.085 11.187 -79.408 1.00 86.56 209 SER A C 1
ATOM 1689 O O . SER A 1 209 ? 57.091 11.223 -78.688 1.00 86.56 209 SER A O 1
ATOM 1691 N N . ARG A 1 210 ? 58.629 10.030 -79.806 1.00 86.12 210 ARG A N 1
ATOM 1692 C CA . ARG A 1 210 ? 58.107 8.706 -79.432 1.00 86.12 210 ARG A CA 1
ATOM 1693 C C . ARG A 1 210 ? 58.197 8.440 -77.928 1.00 86.12 210 ARG A C 1
ATOM 1695 O O . ARG A 1 210 ? 57.226 7.971 -77.339 1.00 86.12 210 ARG A O 1
ATOM 1702 N N . ILE A 1 211 ? 59.329 8.778 -77.308 1.00 88.88 211 ILE A N 1
ATOM 1703 C CA . ILE A 1 211 ? 59.518 8.639 -75.856 1.00 88.88 211 ILE A CA 1
ATOM 1704 C C . ILE A 1 211 ? 58.569 9.567 -75.092 1.00 88.88 211 ILE A C 1
ATOM 1706 O O . ILE A 1 211 ? 57.936 9.129 -74.134 1.00 88.88 211 ILE A O 1
ATOM 1710 N N . LEU A 1 212 ? 58.414 10.820 -75.528 1.00 90.88 212 LEU A N 1
ATOM 1711 C CA . LEU A 1 212 ? 57.507 11.772 -74.876 1.00 90.88 212 LEU A CA 1
ATOM 1712 C C . LEU A 1 212 ? 56.043 11.313 -74.918 1.00 90.88 212 LEU A C 1
ATOM 1714 O O . LEU A 1 212 ? 55.360 11.373 -73.896 1.00 90.88 212 LEU A O 1
ATOM 1718 N N . ILE A 1 213 ? 55.573 10.802 -76.062 1.00 89.00 213 ILE A N 1
ATOM 1719 C CA . ILE A 1 213 ? 54.211 10.257 -76.196 1.00 89.00 213 ILE A CA 1
ATOM 1720 C C . ILE A 1 213 ? 54.011 9.061 -75.254 1.00 89.00 213 ILE A C 1
ATOM 1722 O O . ILE A 1 213 ? 52.978 8.963 -74.596 1.00 89.00 213 ILE A O 1
ATOM 1726 N N . LEU A 1 214 ? 55.006 8.178 -75.144 1.00 89.75 214 LEU A N 1
ATOM 1727 C CA . LEU A 1 214 ? 54.960 7.020 -74.251 1.00 89.75 214 LEU A CA 1
ATOM 1728 C C . LEU A 1 214 ? 54.903 7.437 -72.776 1.00 89.75 214 LEU A C 1
ATOM 1730 O O . LEU A 1 214 ? 54.084 6.905 -72.030 1.00 89.75 214 LEU A O 1
ATOM 1734 N N . ILE A 1 215 ? 55.716 8.412 -72.360 1.00 90.75 215 ILE A N 1
ATOM 1735 C CA . ILE A 1 215 ? 55.686 8.960 -70.994 1.00 90.75 215 ILE A CA 1
ATOM 1736 C C . ILE A 1 215 ? 54.307 9.551 -70.690 1.00 90.75 215 ILE A C 1
ATOM 1738 O O . ILE A 1 215 ? 53.730 9.253 -69.644 1.00 90.75 215 ILE A O 1
ATOM 1742 N N . PHE A 1 216 ? 53.748 10.338 -71.613 1.00 89.50 216 PHE A N 1
ATOM 1743 C CA . PHE A 1 216 ? 52.417 10.918 -71.445 1.00 89.50 216 PHE A CA 1
ATOM 1744 C C . PHE A 1 216 ? 51.344 9.836 -71.283 1.00 89.50 216 PHE A C 1
ATOM 1746 O O . PHE A 1 216 ? 50.501 9.925 -70.394 1.00 89.50 216 PHE A O 1
ATOM 1753 N N . PHE A 1 217 ? 51.415 8.775 -72.088 1.00 88.38 217 PHE A N 1
ATOM 1754 C CA . PHE A 1 217 ? 50.479 7.659 -72.007 1.00 88.38 217 PHE A CA 1
ATOM 1755 C C . PHE A 1 217 ? 50.641 6.874 -70.695 1.00 88.38 217 PHE A C 1
ATOM 1757 O O . PHE A 1 217 ? 49.659 6.547 -70.045 1.00 88.38 217 PHE A O 1
ATOM 1764 N N . ILE A 1 218 ? 51.859 6.630 -70.208 1.00 88.31 218 ILE A N 1
ATOM 1765 C CA . ILE A 1 218 ? 52.058 5.965 -68.907 1.00 88.31 218 ILE A CA 1
ATOM 1766 C C . ILE A 1 218 ? 51.512 6.809 -67.748 1.00 88.31 218 ILE A C 1
ATOM 1768 O O . ILE A 1 218 ? 50.918 6.261 -66.818 1.00 88.31 218 ILE A O 1
ATOM 1772 N N . LEU A 1 219 ? 51.680 8.131 -67.801 1.00 89.94 219 LEU A N 1
ATOM 1773 C CA . LEU A 1 219 ? 51.217 9.034 -66.747 1.00 89.94 219 LEU A CA 1
ATOM 1774 C C . LEU A 1 219 ? 49.719 9.370 -66.834 1.00 89.94 219 LEU A C 1
ATOM 1776 O O . LEU A 1 219 ? 49.128 9.803 -65.843 1.00 89.94 219 LEU A O 1
ATOM 1780 N N . TYR A 1 220 ? 49.083 9.136 -67.983 1.00 87.56 220 TYR A N 1
ATOM 1781 C CA . TYR A 1 220 ? 47.664 9.398 -68.232 1.00 87.56 220 TYR A CA 1
ATOM 1782 C C . TYR A 1 220 ? 46.697 8.942 -67.113 1.00 87.56 220 TYR A C 1
ATOM 1784 O O . TYR A 1 220 ? 45.905 9.775 -66.666 1.00 87.56 220 TYR A O 1
ATOM 1792 N N . PRO A 1 221 ? 46.736 7.694 -66.588 1.00 85.31 221 PRO A N 1
ATOM 1793 C CA . PRO A 1 221 ? 45.805 7.244 -65.545 1.00 85.31 221 PRO A CA 1
ATOM 1794 C C . PRO A 1 221 ? 45.903 8.038 -64.231 1.00 85.31 221 PRO A C 1
ATOM 1796 O O . PRO A 1 221 ? 44.916 8.153 -63.501 1.00 85.31 221 PRO A O 1
ATOM 1799 N N . ILE A 1 222 ? 47.069 8.611 -63.922 1.00 85.25 222 ILE A N 1
ATOM 1800 C CA . ILE A 1 222 ? 47.267 9.424 -62.716 1.00 85.25 222 ILE A CA 1
ATOM 1801 C C . ILE A 1 222 ? 46.599 10.791 -62.901 1.00 85.25 222 ILE A C 1
ATOM 1803 O O . ILE A 1 222 ? 45.860 11.246 -62.032 1.00 85.25 222 ILE A O 1
ATOM 1807 N N . TYR A 1 223 ? 46.798 11.420 -64.059 1.00 87.31 223 TYR A N 1
ATOM 1808 C CA . TYR A 1 223 ? 46.252 12.749 -64.329 1.00 87.31 223 TYR A CA 1
ATOM 1809 C C . TYR A 1 223 ? 44.745 12.741 -64.605 1.00 87.31 223 TYR A C 1
ATOM 1811 O O . TYR A 1 223 ? 44.041 13.661 -64.178 1.00 87.31 223 TYR A O 1
ATOM 1819 N N . ILE A 1 224 ? 44.220 11.712 -65.280 1.00 85.31 224 ILE A N 1
ATOM 1820 C CA . ILE A 1 224 ? 42.793 11.659 -65.624 1.00 85.31 224 ILE A CA 1
ATOM 1821 C C . ILE A 1 224 ? 41.912 11.539 -64.376 1.00 85.31 224 ILE A C 1
ATOM 1823 O O . ILE A 1 224 ? 40.880 12.196 -64.297 1.00 85.31 224 ILE A O 1
ATOM 1827 N N . THR A 1 225 ? 42.332 10.767 -63.368 1.00 82.06 225 THR A N 1
ATOM 1828 C CA . THR A 1 225 ? 41.551 10.570 -62.134 1.00 82.06 225 THR A CA 1
ATOM 1829 C C . THR A 1 225 ? 41.411 11.866 -61.336 1.00 82.06 225 THR A C 1
ATOM 1831 O O . THR A 1 225 ? 40.304 12.222 -60.933 1.00 82.06 225 THR A O 1
ATOM 1834 N N . GLN A 1 226 ? 42.502 12.621 -61.181 1.00 84.44 226 GLN A N 1
ATOM 1835 C CA . GLN A 1 226 ? 42.483 13.935 -60.531 1.00 84.44 226 GLN A CA 1
ATOM 1836 C C . GLN A 1 226 ? 41.653 14.955 -61.318 1.00 84.44 226 GLN A C 1
ATOM 1838 O O . GLN A 1 226 ? 40.857 15.689 -60.732 1.00 84.44 226 GLN A O 1
ATOM 1843 N N . SER A 1 227 ? 41.796 14.966 -62.645 1.00 84.25 227 SER A N 1
ATOM 1844 C CA . SER A 1 227 ? 41.060 15.888 -63.516 1.00 84.25 227 SER A CA 1
ATOM 1845 C C . SER A 1 227 ? 39.553 15.623 -63.472 1.00 84.25 227 SER A C 1
ATOM 1847 O O . SER A 1 227 ? 38.770 16.555 -63.311 1.00 84.25 227 SER A O 1
ATOM 1849 N N . VAL A 1 228 ? 39.133 14.355 -63.544 1.00 86.31 228 VAL A N 1
ATOM 1850 C CA . VAL A 1 228 ? 37.717 13.964 -63.450 1.00 86.31 228 VAL A CA 1
ATOM 1851 C C . VAL A 1 228 ? 37.134 14.335 -62.087 1.00 86.31 228 VAL A C 1
ATOM 1853 O O . VAL A 1 228 ? 36.041 14.897 -62.040 1.00 86.31 228 VAL A O 1
ATOM 1856 N N . PHE A 1 229 ? 37.857 14.092 -60.988 1.00 83.69 229 PHE A N 1
ATOM 1857 C CA . PHE A 1 229 ? 37.401 14.483 -59.650 1.00 83.69 229 PHE A CA 1
ATOM 1858 C C . PHE A 1 229 ? 37.231 16.004 -59.526 1.00 83.69 229 PHE A C 1
ATOM 1860 O O . PHE A 1 229 ? 36.221 16.481 -59.007 1.00 83.69 229 PHE A O 1
ATOM 1867 N N . TRP A 1 230 ? 38.183 16.774 -60.062 1.00 89.25 230 TRP A N 1
ATOM 1868 C CA . TRP A 1 230 ? 38.105 18.232 -60.074 1.00 89.25 230 TRP A CA 1
ATOM 1869 C C . TRP A 1 230 ? 36.903 18.743 -60.881 1.00 89.25 230 TRP A C 1
ATOM 1871 O O . TRP A 1 230 ? 36.165 19.595 -60.381 1.00 89.25 230 TRP A O 1
ATOM 1881 N N . ILE A 1 231 ? 36.667 18.199 -62.083 1.00 87.25 231 ILE A N 1
ATOM 1882 C CA . ILE A 1 231 ? 35.521 18.557 -62.938 1.00 87.25 231 ILE A CA 1
ATOM 1883 C C . ILE A 1 231 ? 34.203 18.195 -62.247 1.00 87.25 231 ILE A C 1
ATOM 1885 O O . ILE A 1 231 ? 33.280 19.009 -62.214 1.00 87.25 231 ILE A O 1
ATOM 1889 N N . TRP A 1 232 ? 34.110 16.998 -61.665 1.00 85.38 232 TRP A N 1
ATOM 1890 C CA . TRP A 1 232 ? 32.905 16.550 -60.975 1.00 85.38 232 TRP A CA 1
ATOM 1891 C C . TRP A 1 232 ? 32.537 17.488 -59.824 1.00 85.38 232 TRP A C 1
ATOM 1893 O O . TRP A 1 232 ? 31.415 17.991 -59.764 1.00 85.38 232 TRP A O 1
ATOM 1903 N N . ASN A 1 233 ? 33.504 17.788 -58.954 1.00 83.44 233 ASN A N 1
ATOM 1904 C CA . ASN A 1 233 ? 33.256 18.589 -57.762 1.00 83.44 233 ASN A CA 1
ATOM 1905 C C . ASN A 1 233 ? 33.000 20.074 -58.069 1.00 83.44 233 ASN A C 1
ATOM 1907 O O . ASN A 1 233 ? 32.158 20.699 -57.434 1.00 83.44 233 ASN A O 1
ATOM 1911 N N . ASN A 1 234 ? 33.719 20.657 -59.034 1.00 84.75 234 ASN A N 1
ATOM 1912 C CA . ASN A 1 234 ? 33.653 22.102 -59.284 1.00 84.75 234 ASN A CA 1
ATOM 1913 C C . ASN A 1 234 ? 32.660 22.505 -60.373 1.00 84.75 234 ASN A C 1
ATOM 1915 O O . ASN A 1 234 ? 32.155 23.623 -60.336 1.00 84.75 234 ASN A O 1
ATOM 1919 N N . VAL A 1 235 ? 32.400 21.637 -61.351 1.00 83.69 235 VAL A N 1
ATOM 1920 C CA . VAL A 1 235 ? 31.549 21.963 -62.502 1.00 83.69 235 VAL A CA 1
ATOM 1921 C C . VAL A 1 235 ? 30.210 21.248 -62.385 1.00 83.69 235 VAL A C 1
ATOM 1923 O O . VAL A 1 235 ? 29.171 21.898 -62.395 1.00 83.69 235 VAL A O 1
ATOM 1926 N N . ILE A 1 236 ? 30.216 19.923 -62.220 1.00 82.81 236 ILE A N 1
ATOM 1927 C CA . ILE A 1 236 ? 28.980 19.127 -62.272 1.00 82.81 236 ILE A CA 1
ATOM 1928 C C . ILE A 1 236 ? 28.104 19.368 -61.042 1.00 82.81 236 ILE A C 1
ATOM 1930 O O . ILE A 1 236 ? 26.916 19.629 -61.214 1.00 82.81 236 ILE A O 1
ATOM 1934 N N . LEU A 1 237 ? 28.666 19.336 -59.827 1.00 80.69 237 LEU A N 1
ATOM 1935 C CA . LEU A 1 237 ? 27.886 19.579 -58.604 1.00 80.69 237 LEU A CA 1
ATOM 1936 C C . LEU A 1 237 ? 27.276 20.986 -58.576 1.00 80.69 237 LEU A C 1
ATOM 1938 O O . LEU A 1 237 ? 26.094 21.128 -58.285 1.00 80.69 237 LEU A O 1
ATOM 1942 N N . ARG A 1 238 ? 28.034 22.008 -58.989 1.00 79.69 238 ARG A N 1
ATOM 1943 C CA . ARG A 1 238 ? 27.528 23.389 -59.072 1.00 79.69 238 ARG A CA 1
ATOM 1944 C C . ARG A 1 238 ? 26.412 23.554 -60.102 1.00 79.69 238 ARG A C 1
ATOM 1946 O O . ARG A 1 238 ? 25.485 24.320 -59.879 1.00 79.69 238 ARG A O 1
ATOM 1953 N N . ILE A 1 239 ? 26.483 22.843 -61.229 1.00 81.94 239 ILE A N 1
ATOM 1954 C CA . ILE A 1 239 ? 25.400 22.833 -62.226 1.00 81.94 239 ILE A CA 1
ATOM 1955 C C . ILE A 1 239 ? 24.180 22.069 -61.692 1.00 81.94 239 ILE A C 1
ATOM 1957 O O . ILE A 1 239 ? 23.049 22.478 -61.940 1.00 81.94 239 ILE A O 1
ATOM 1961 N N . TRP A 1 240 ? 24.391 20.988 -60.940 1.00 77.62 240 TRP A N 1
ATOM 1962 C CA . TRP A 1 240 ? 23.315 20.220 -60.310 1.00 77.62 240 TRP A CA 1
ATOM 1963 C C . TRP A 1 240 ? 22.562 21.014 -59.241 1.00 77.62 240 TRP A C 1
ATOM 1965 O O . TRP A 1 240 ? 21.345 20.895 -59.159 1.00 77.62 240 TRP A O 1
ATOM 1975 N N . GLU A 1 241 ? 23.249 21.863 -58.476 1.00 77.06 241 GLU A N 1
ATOM 1976 C CA . GLU A 1 241 ? 22.627 22.786 -57.514 1.00 77.06 241 GLU A CA 1
ATOM 1977 C C . GLU A 1 241 ? 21.742 23.854 -58.184 1.00 77.06 241 GLU A C 1
ATOM 1979 O O . GLU A 1 241 ? 20.831 24.383 -57.552 1.00 77.06 241 GLU A O 1
ATOM 1984 N N . LEU A 1 242 ? 21.976 24.159 -59.467 1.00 79.31 242 LEU A N 1
ATOM 1985 C CA . LEU A 1 242 ? 21.168 25.103 -60.249 1.00 79.31 242 LEU A CA 1
ATOM 1986 C C . LEU A 1 242 ? 19.927 24.459 -60.887 1.00 79.31 242 LEU A C 1
ATOM 1988 O O . LEU A 1 242 ? 19.047 25.175 -61.370 1.00 79.31 242 LEU A O 1
ATOM 1992 N N . LEU A 1 243 ? 19.840 23.126 -60.912 1.00 75.88 243 LEU A N 1
ATOM 1993 C CA . LEU A 1 243 ? 18.658 22.420 -61.395 1.00 75.88 243 LEU A CA 1
ATOM 1994 C C . LEU A 1 243 ? 17.632 22.309 -60.254 1.00 75.88 243 LEU A C 1
ATOM 1996 O O . LEU A 1 243 ? 17.985 21.855 -59.165 1.00 75.88 243 LEU A O 1
ATOM 2000 N N . PRO A 1 244 ? 16.358 22.691 -60.468 1.00 70.31 244 PRO A N 1
ATOM 2001 C CA . PRO A 1 244 ? 15.342 22.610 -59.425 1.00 70.31 244 PRO A CA 1
ATOM 2002 C C . PRO A 1 244 ? 15.175 21.155 -58.973 1.00 70.31 244 PRO A C 1
ATOM 2004 O O . PRO A 1 244 ? 14.872 20.268 -59.776 1.00 70.31 244 PRO A O 1
ATOM 2007 N N . SER A 1 245 ? 15.391 20.900 -57.682 1.00 59.56 245 SER A N 1
ATOM 2008 C CA . SER A 1 245 ? 15.229 19.568 -57.110 1.00 59.56 245 SER A CA 1
ATOM 2009 C C . SER A 1 245 ? 13.750 19.169 -57.136 1.00 59.56 245 SER A C 1
ATOM 2011 O O . SER A 1 245 ? 12.857 19.920 -56.749 1.00 59.56 245 SER A O 1
ATOM 2013 N N . ASN A 1 246 ? 13.468 17.977 -57.660 1.00 55.88 246 ASN A N 1
ATOM 2014 C CA . ASN A 1 246 ? 12.104 17.483 -57.798 1.00 55.88 246 ASN A CA 1
ATOM 2015 C C . ASN A 1 246 ? 11.582 17.050 -56.414 1.00 55.88 246 ASN A C 1
ATOM 2017 O O . ASN A 1 246 ? 12.099 16.102 -55.822 1.00 55.88 246 ASN A O 1
ATOM 2021 N N . ILE A 1 247 ? 10.569 17.757 -55.906 1.00 56.28 247 ILE A N 1
ATOM 2022 C CA . ILE A 1 247 ? 10.051 17.695 -54.522 1.00 56.28 247 ILE A CA 1
ATOM 2023 C C . ILE A 1 247 ? 9.469 16.310 -54.146 1.00 56.28 247 ILE A C 1
ATOM 2025 O O . ILE A 1 247 ? 9.281 16.003 -52.976 1.00 56.28 247 ILE A O 1
ATOM 2029 N N . TYR A 1 248 ? 9.257 15.406 -55.106 1.00 51.22 248 TYR A N 1
ATOM 2030 C CA . TYR A 1 248 ? 8.628 14.097 -54.873 1.00 51.22 248 TYR A CA 1
ATOM 2031 C C . TYR A 1 248 ? 9.562 12.975 -54.368 1.00 51.22 248 TYR A C 1
ATOM 2033 O O . TYR A 1 248 ? 9.188 11.805 -54.411 1.00 51.22 248 TYR A O 1
ATOM 2041 N N . LYS A 1 249 ? 10.772 13.289 -53.887 1.00 47.09 249 LYS A N 1
ATOM 2042 C CA . LYS A 1 249 ? 11.703 12.302 -53.293 1.00 47.09 249 LYS A CA 1
ATOM 2043 C C . LYS A 1 249 ? 12.143 12.632 -51.860 1.00 47.09 249 LYS A C 1
ATOM 2045 O O . LYS A 1 249 ? 13.255 12.293 -51.471 1.00 47.09 249 LYS A O 1
ATOM 2050 N N . SER A 1 250 ? 11.276 13.258 -51.068 1.00 42.03 250 SER A N 1
ATOM 2051 C CA . SER A 1 250 ? 11.416 13.282 -49.606 1.00 42.03 250 SER A CA 1
ATOM 2052 C C . SER A 1 250 ? 10.283 12.489 -48.946 1.00 42.03 250 SER A C 1
ATOM 2054 O O . SER A 1 250 ? 9.267 13.063 -48.552 1.00 42.03 250 SER A O 1
ATOM 2056 N N . ILE A 1 251 ? 10.463 11.169 -48.865 1.00 36.12 251 ILE A N 1
ATOM 2057 C CA . ILE A 1 251 ? 9.906 10.292 -47.823 1.00 36.12 251 ILE A CA 1
ATOM 2058 C C . ILE A 1 251 ? 11.056 9.398 -47.370 1.00 36.12 251 ILE A C 1
ATOM 2060 O O . ILE A 1 251 ? 11.725 8.839 -48.271 1.00 36.12 251 ILE A O 1
#

pLDDT: mean 86.72, std 13.86, range [36.12, 98.5]

Sequence (251 aa):
MMSNVNLTELLDDNITDQVNKLAEQVNSALADSAKSLTCGPDCQAQENIQTLKQIYLDAELNLQTAPTKLSVAEKNYLLSTLGEDGYSDYMTTRYGVQANQIGDKVTASFEKVVTESTNLTDLYYTLYTNYDYLGDLYNNYVTVNTDLKKDINKSTGDVVTSDRKTYYESQNYNYLKNWYIVYKFIYIVIVIVFIIFLFFRKSDYSFVSRILILIFFILYPIYITQSVFWIWNNVILRIWELLPSNIYKSI

Secondary structure (DSSP, 8-state):
------TTHHHHHHHHHHHHHHHHHHHHHHHHHHHHHHS-HHHHHHHHHHHHHHHHHHHHHHHHHHHHHHHHHHHHHHHHHHHHHHHHHHHHHHHHHHHHHHHHHHHHHHHHHHHHHHHHHHHHHHHHHHHHHHHHHHHHHHHHHHHHHHHHHHHHHHHHHHHHHHHHHHHHHHHHHHHHHHHHHHHHHHHHHHHHHHHHS--SS-HHHHHHHHHHHHHHHHHHHHHHHHHIIIIIHHHHHTSPP-GGG--

Organism: NCBI:txid1070528

Foldseek 3Di:
DDDDDDPVVVVVVVVVVVVVVVVVVVVVVCVVVVCPVVADPVNVVVVVVVVVVVVVVVVVVCVVCVVVVVVVVVLVVQCVPPNPVSSVVVVVVVVVVVVVVVVVVVVVVVVVVVVVVVVVVVVVVVVVVVVVVVVVVVVVVVVVVVVVVVVVVVVVVVVVVVVVVVVVVVVVVVVVVVVVVVVVVVLVVVLVVVVCCLPVDDDPDDPVVSVVVSVCSVCVVVVVVVVVVCCCVPPVVVVVVVDDDDPPPDD